Protein AF-A0A7W1AE55-F1 (afdb_monomer_lite)

Foldseek 3Di:
DDDDDDDDPPDDDDDPPPDDDDPPPDDPDDDPDPVVVVVVVVVVVVVVVVVVVVVVVVVVVVVVVVVVVVVVVVVVVVVVVVVVVVVVVVVVVVVVVVVVVVVVVVVVVVVVVVVVVVVVVVVVVVVVVVVVVVVVVVVVVVVVVVVVVVVVVVVVVVVVVVVVVVVVVVVVVVVVVVVVVVVVVVVVVVVVVVLVVVVVQCQPQVSQQVLQLVLVQPDPCLVVQVVVCVVQNWWQWAWGFDDDSQTWIWIWTHGPQFWIWIKTAGSRPPDDPPRIDTPDIGRHCPPDDDDGRQWGQDPPRGIDGHD

Sequence (307 aa):
MVSQDGHETGGEHRPDGEEALGSTDVGRQEISDPEELTARLGIKDNHIRELYEEITASRLAADEASASKEAGEGYIEALERECAGLKERIKDLEEEVRDRRRRREGSGRQIARLERELERKEGEISHRDYLLERREEQMEAEGQRAEELAARKDLALQDALRRVDGLERDLEEREGEISNLHTTIETLRGDLAAEQELRGRLADPANRLRAGIDLFNESGHRHSVNSLSRTLGQPEVHVELDDGDEPPAVLTFTWQGFTWQTYASDPGPAVEEPRVYLKSAGEDLSGVDHKPPNARVGPGNRVVLGL

Secondary structure (DSSP, 8-state):
---------------------------------HHHHHHHHHHHHHHHHHHHHHHHHHHHHHHHHHHHHHHHHHHHHHHHHHHHHHHHHHHHHHHHHHHHHHHHHHHHHHHHHHHHHHHHHHHHHHHHHHHHHHHHHHHHHHHHHHHHHHHHHHHHHHHHHHHHHHHHHHHHHHHHHHHHHHHHHHHHHHHHHHHHHHHHHHHSHHHHHHHHHHHHHHSTHHHHHHHHHHHH-PPEEEEEE-SSSSPPEEEEEEETTTEEEEEEE---TTPPSP-EEEEEEESSGGGS--PPP-EEEEGGGEEEE--

Structure (mmCIF, N/CA/C/O backbone):
data_AF-A0A7W1AE55-F1
#
_entry.id   AF-A0A7W1AE55-F1
#
loop_
_atom_site.group_PDB
_atom_site.id
_atom_site.type_symbol
_atom_site.label_atom_id
_atom_site.label_alt_id
_atom_site.label_comp_id
_atom_site.label_asym_id
_atom_site.label_entity_id
_atom_site.label_seq_id
_atom_site.pdbx_PDB_ins_code
_atom_site.Cartn_x
_atom_site.Cartn_y
_atom_site.Cartn_z
_atom_site.occupancy
_atom_site.B_iso_or_equiv
_atom_site.auth_seq_id
_atom_site.auth_comp_id
_atom_site.auth_asym_id
_atom_site.auth_atom_id
_atom_site.pdbx_PDB_model_num
ATOM 1 N N . MET A 1 1 ? 52.922 37.214 -68.307 1.00 48.31 1 MET A N 1
ATOM 2 C CA . MET A 1 1 ? 54.219 37.915 -68.350 1.00 48.31 1 MET A CA 1
ATOM 3 C C . MET A 1 1 ? 55.283 36.838 -68.240 1.00 48.31 1 MET A C 1
ATOM 5 O O . MET A 1 1 ? 55.453 36.329 -67.149 1.00 48.31 1 MET A O 1
ATOM 9 N N . VAL A 1 2 ? 55.813 36.384 -69.378 1.00 40.84 2 VAL A N 1
ATOM 10 C CA . VAL A 1 2 ? 57.085 35.664 -69.597 1.00 40.84 2 VAL A CA 1
ATOM 11 C C . VAL A 1 2 ? 57.147 35.439 -71.117 1.00 40.84 2 VAL A C 1
ATOM 13 O O . VAL A 1 2 ? 56.301 34.760 -71.690 1.00 40.84 2 VAL A O 1
ATOM 16 N N . SER A 1 3 ? 58.071 36.189 -71.708 1.00 38.28 3 SER A N 1
ATOM 17 C CA . SER A 1 3 ? 58.832 36.036 -72.950 1.00 38.28 3 SER A CA 1
ATOM 18 C C . SER A 1 3 ? 58.210 35.361 -74.178 1.00 38.28 3 SER A C 1
ATOM 20 O O . SER A 1 3 ? 58.143 34.141 -74.289 1.00 38.28 3 SER A O 1
ATOM 22 N N . GLN A 1 4 ? 57.875 36.216 -75.149 1.00 42.28 4 GLN A N 1
ATOM 23 C CA . GLN A 1 4 ? 58.087 35.977 -76.577 1.00 42.28 4 GLN A CA 1
ATOM 24 C C . GLN A 1 4 ? 59.593 35.896 -76.854 1.00 42.28 4 GLN A C 1
ATOM 26 O O . GLN A 1 4 ? 60.321 36.723 -76.317 1.00 42.28 4 GLN A O 1
ATOM 31 N N . ASP A 1 5 ? 60.024 34.960 -77.698 1.00 40.56 5 ASP A N 1
ATOM 32 C CA . ASP A 1 5 ? 61.160 35.125 -78.613 1.00 40.56 5 ASP A CA 1
ATOM 33 C C . ASP A 1 5 ? 61.199 33.952 -79.601 1.00 40.56 5 ASP A C 1
ATOM 35 O O . ASP A 1 5 ? 60.952 32.807 -79.224 1.00 40.56 5 ASP A O 1
ATOM 39 N N . GLY A 1 6 ? 61.494 34.250 -80.868 1.00 37.22 6 GLY A N 1
ATOM 40 C CA . GLY A 1 6 ? 61.707 33.241 -81.909 1.00 37.22 6 GLY A CA 1
ATOM 41 C C . GLY A 1 6 ? 61.163 33.618 -83.285 1.00 37.22 6 GLY A C 1
ATOM 42 O O . GLY A 1 6 ? 60.409 32.854 -83.874 1.00 37.22 6 GLY A O 1
ATOM 43 N N . HIS A 1 7 ? 61.512 34.805 -83.785 1.00 39.25 7 HIS A N 1
ATOM 44 C CA . HIS A 1 7 ? 61.321 35.176 -85.187 1.00 39.25 7 HIS A CA 1
ATOM 45 C C . HIS A 1 7 ? 62.374 34.457 -86.048 1.00 39.25 7 HIS A C 1
ATOM 47 O O . HIS A 1 7 ? 63.555 34.795 -85.998 1.00 39.25 7 HIS A O 1
ATOM 53 N N . GLU A 1 8 ? 61.941 33.498 -86.865 1.00 37.81 8 GLU A N 1
ATOM 54 C CA . GLU A 1 8 ? 62.688 33.026 -88.031 1.00 37.81 8 GLU A CA 1
ATOM 55 C C . GLU A 1 8 ? 62.439 33.986 -89.205 1.00 37.81 8 GLU A C 1
ATOM 57 O O . GLU A 1 8 ? 61.374 33.999 -89.817 1.00 37.81 8 GLU A O 1
ATOM 62 N N . THR A 1 9 ? 63.435 34.811 -89.525 1.00 44.12 9 THR A N 1
ATOM 63 C CA . THR A 1 9 ? 63.618 35.398 -90.862 1.00 44.12 9 THR A CA 1
ATOM 64 C C . THR A 1 9 ? 65.084 35.227 -91.244 1.00 44.12 9 THR A C 1
ATOM 66 O O . THR A 1 9 ? 65.864 36.177 -91.231 1.00 44.12 9 THR A O 1
ATOM 69 N N . GLY A 1 10 ? 65.479 33.985 -91.511 1.00 35.59 10 GLY A N 1
ATOM 70 C CA . GLY A 1 10 ? 66.769 33.637 -92.099 1.00 35.59 10 GLY A CA 1
ATOM 71 C C . GLY A 1 10 ? 66.571 33.324 -93.574 1.00 35.59 10 GLY A C 1
ATOM 72 O O . GLY A 1 10 ? 66.490 32.161 -93.944 1.00 35.59 10 GLY A O 1
ATOM 73 N N . GLY A 1 11 ? 66.416 34.361 -94.400 1.00 37.69 11 GLY A N 1
ATOM 74 C CA . GLY A 1 11 ? 66.423 34.207 -95.852 1.00 37.69 11 GLY A CA 1
ATOM 75 C C . GLY A 1 11 ? 67.776 33.661 -96.295 1.00 37.69 11 GLY A C 1
ATOM 76 O O . GLY A 1 11 ? 68.805 34.295 -96.062 1.00 37.69 11 GLY A O 1
ATOM 77 N N . GLU A 1 12 ? 67.754 32.472 -96.888 1.00 37.62 12 GLU A N 1
ATOM 78 C CA . GLU A 1 12 ? 68.920 31.770 -97.404 1.00 37.62 12 GLU A CA 1
ATOM 79 C C . GLU A 1 12 ? 69.691 32.624 -98.412 1.00 37.62 12 GLU A C 1
ATOM 81 O O . GLU A 1 12 ? 69.236 32.957 -99.507 1.00 37.62 12 GLU A O 1
ATOM 86 N N . HIS A 1 13 ? 70.914 32.934 -98.003 1.00 41.03 13 HIS A N 1
ATOM 87 C CA . HIS A 1 13 ? 72.028 33.325 -98.837 1.00 41.03 13 HIS A CA 1
ATOM 88 C C . HIS A 1 13 ? 72.458 32.090 -99.648 1.00 41.03 13 HIS A C 1
ATOM 90 O O . HIS A 1 13 ? 73.126 31.203 -99.119 1.00 41.03 13 HIS A O 1
ATOM 96 N N . ARG A 1 14 ? 72.044 32.002 -100.918 1.00 38.03 14 ARG A N 1
ATOM 97 C CA . ARG A 1 14 ? 72.635 31.072 -101.892 1.00 38.03 14 ARG A CA 1
ATOM 98 C C . ARG A 1 14 ? 73.867 31.723 -102.529 1.00 38.03 14 ARG A C 1
ATOM 100 O O . ARG A 1 14 ? 73.721 32.794 -103.120 1.00 38.03 14 ARG A O 1
ATOM 107 N N . PRO A 1 15 ? 75.058 31.109 -102.432 1.00 40.31 15 PRO A N 1
ATOM 108 C CA . PRO A 1 15 ? 76.214 31.508 -103.208 1.00 40.31 15 PRO A CA 1
ATOM 109 C C . PRO A 1 15 ? 76.153 30.776 -104.553 1.00 40.31 15 PRO A C 1
ATOM 111 O O . PRO A 1 15 ? 76.570 29.625 -104.652 1.00 40.31 15 PRO A O 1
ATOM 114 N N . ASP A 1 16 ? 75.636 31.431 -105.591 1.00 37.09 16 ASP A N 1
ATOM 115 C CA . ASP A 1 16 ? 75.895 30.995 -106.966 1.00 37.09 16 ASP A CA 1
ATOM 116 C C . ASP A 1 16 ? 77.314 31.444 -107.332 1.00 37.09 16 ASP A C 1
ATOM 118 O O . ASP A 1 16 ? 77.558 32.529 -107.861 1.00 37.09 16 ASP A O 1
ATOM 122 N N . GLY A 1 17 ? 78.274 30.603 -106.950 1.00 35.25 17 GLY A N 1
ATOM 123 C CA . GLY A 1 17 ? 79.610 30.590 -107.519 1.00 35.25 17 GLY A CA 1
ATOM 124 C C . GLY A 1 17 ? 79.561 29.943 -108.898 1.00 35.25 17 GLY A C 1
ATOM 125 O O . GLY A 1 17 ? 79.788 28.745 -109.024 1.00 35.25 17 GLY A O 1
ATOM 126 N N . GLU A 1 18 ? 79.290 30.739 -109.931 1.00 36.50 18 GLU A N 1
ATOM 127 C CA . GLU A 1 18 ? 79.744 30.440 -111.292 1.00 36.50 18 GLU A CA 1
ATOM 128 C C . GLU A 1 18 ? 81.195 30.926 -111.424 1.00 36.50 18 GLU A C 1
ATOM 130 O O . GLU A 1 18 ? 81.492 32.006 -111.936 1.00 36.50 18 GLU A O 1
ATOM 135 N N . GLU A 1 19 ? 82.119 30.122 -110.898 1.00 33.56 19 GLU A N 1
ATOM 136 C CA . GLU A 1 19 ? 83.483 30.080 -111.411 1.00 33.56 19 GLU A CA 1
ATOM 137 C C . GLU A 1 19 ? 83.548 29.088 -112.577 1.00 33.56 19 GLU A C 1
ATOM 139 O O . GLU A 1 19 ? 82.875 28.059 -112.579 1.00 33.56 19 GLU A O 1
ATOM 144 N N . ALA A 1 20 ? 84.457 29.394 -113.503 1.00 32.69 20 ALA A N 1
ATOM 145 C CA . ALA A 1 20 ? 84.826 28.659 -114.709 1.00 32.69 20 ALA A CA 1
ATOM 146 C C . ALA A 1 20 ? 84.007 29.079 -115.952 1.00 32.69 20 ALA A C 1
ATOM 148 O O . ALA A 1 20 ? 82.797 28.952 -116.020 1.00 32.69 20 ALA A O 1
ATOM 149 N N . LEU A 1 21 ? 84.612 29.596 -117.019 1.00 37.78 21 LEU A N 1
ATOM 150 C CA . LEU A 1 21 ? 85.909 29.215 -117.558 1.00 37.78 21 LEU A CA 1
ATOM 151 C C . LEU A 1 21 ? 86.616 30.428 -118.157 1.00 37.78 21 LEU A C 1
ATOM 153 O O . LEU A 1 21 ? 86.133 31.069 -119.092 1.00 37.78 21 LEU A O 1
ATOM 157 N N . GLY A 1 22 ? 87.820 30.678 -117.643 1.00 32.81 22 GLY A N 1
ATOM 158 C CA . GLY A 1 22 ? 88.837 31.406 -118.374 1.00 32.81 22 GLY A CA 1
ATOM 159 C C . GLY A 1 22 ? 89.033 30.740 -119.730 1.00 32.81 22 GLY A C 1
ATOM 160 O O . GLY A 1 22 ? 89.545 29.629 -119.827 1.00 32.81 22 GLY A O 1
ATOM 161 N N . SER A 1 23 ? 88.636 31.441 -120.788 1.00 32.97 23 SER A N 1
ATOM 162 C CA . SER A 1 23 ? 89.126 31.179 -122.134 1.00 32.97 23 SER A CA 1
ATOM 163 C C . SER A 1 23 ? 90.561 31.697 -122.205 1.00 32.97 23 SER A C 1
ATOM 165 O O . SER A 1 23 ? 90.843 32.727 -122.817 1.00 32.97 23 SER A O 1
ATOM 167 N N . THR A 1 24 ? 91.470 31.004 -121.517 1.00 40.69 24 THR A N 1
ATOM 168 C CA . THR A 1 24 ? 92.894 31.066 -121.818 1.00 40.69 24 THR A CA 1
ATOM 169 C C . THR A 1 24 ? 93.061 30.593 -123.248 1.00 40.69 24 THR A C 1
ATOM 171 O O . THR A 1 24 ? 92.829 29.430 -123.572 1.00 40.69 24 THR A O 1
ATOM 174 N N . ASP A 1 25 ? 93.408 31.556 -124.086 1.00 37.12 25 ASP A N 1
ATOM 175 C CA . ASP A 1 25 ? 94.027 31.417 -125.389 1.00 37.12 25 ASP A CA 1
ATOM 176 C C . ASP A 1 25 ? 95.180 30.397 -125.307 1.00 37.12 25 ASP A C 1
ATOM 178 O O . ASP A 1 25 ? 96.303 30.716 -124.917 1.00 37.12 25 ASP A O 1
ATOM 182 N N . VAL A 1 26 ? 94.870 29.124 -125.576 1.00 41.28 26 VAL A N 1
ATOM 183 C CA . VAL A 1 26 ? 95.849 28.040 -125.689 1.00 41.28 26 VAL A CA 1
ATOM 184 C C . VAL A 1 26 ? 95.933 27.648 -127.155 1.00 41.28 26 VAL A C 1
ATOM 186 O O . VAL A 1 26 ? 95.188 26.806 -127.651 1.00 41.28 26 VAL A O 1
ATOM 189 N N . GLY A 1 27 ? 96.863 28.319 -127.832 1.00 35.16 27 GLY A N 1
ATOM 190 C CA . GLY A 1 27 ? 97.786 27.733 -128.796 1.00 35.16 27 GLY A CA 1
ATOM 191 C C . GLY A 1 27 ? 97.195 26.723 -129.771 1.00 35.16 27 GLY A C 1
ATOM 192 O O . GLY A 1 27 ? 97.218 25.515 -129.536 1.00 35.16 27 GLY A O 1
ATOM 193 N N . ARG A 1 28 ? 96.812 27.214 -130.950 1.00 38.19 28 ARG A N 1
ATOM 194 C CA . ARG A 1 28 ? 96.728 26.412 -132.173 1.00 38.19 28 ARG A CA 1
ATOM 195 C C . ARG A 1 28 ? 98.148 25.989 -132.577 1.00 38.19 28 ARG A C 1
ATOM 197 O O . ARG A 1 28 ? 98.757 26.587 -133.456 1.00 38.19 28 ARG A O 1
ATOM 204 N N . GLN A 1 29 ? 98.694 24.997 -131.879 1.00 38.88 29 GLN A N 1
ATOM 205 C CA . GLN A 1 29 ? 99.885 24.265 -132.293 1.00 38.88 29 GLN A CA 1
ATOM 206 C C . GLN A 1 29 ? 99.411 23.120 -133.194 1.00 38.88 29 GLN A C 1
ATOM 208 O O . GLN A 1 29 ? 98.709 22.212 -132.751 1.00 38.88 29 GLN A O 1
ATOM 213 N N . GLU A 1 30 ? 99.723 23.223 -134.485 1.00 43.22 30 GLU A N 1
ATOM 214 C CA . GLU A 1 30 ? 99.576 22.135 -135.449 1.00 43.22 30 GLU A CA 1
ATOM 215 C C . GLU A 1 30 ? 100.468 20.970 -135.005 1.00 43.22 30 GLU A C 1
ATOM 217 O O . GLU A 1 30 ? 101.691 21.085 -134.997 1.00 43.22 30 GLU A O 1
ATOM 222 N N . ILE A 1 31 ? 99.854 19.855 -134.613 1.00 43.25 31 ILE A N 1
ATOM 223 C CA . ILE A 1 31 ? 100.557 18.612 -134.295 1.00 43.25 31 ILE A CA 1
ATOM 224 C C . ILE A 1 31 ? 100.296 17.657 -135.459 1.00 43.25 31 ILE A C 1
ATOM 226 O O . ILE A 1 31 ? 99.165 17.226 -135.684 1.00 43.25 31 ILE A O 1
ATOM 230 N N . SER A 1 32 ? 101.348 17.404 -136.237 1.00 47.81 32 SER A N 1
ATOM 231 C CA . SER A 1 32 ? 101.353 16.568 -137.441 1.00 47.81 32 SER A CA 1
ATOM 232 C C . SER A 1 32 ? 101.950 15.189 -137.139 1.00 47.81 32 SER A C 1
ATOM 234 O O . SER A 1 32 ? 102.973 14.841 -137.721 1.00 47.81 32 SER A O 1
ATOM 236 N N . ASP A 1 33 ? 101.336 14.418 -136.230 1.00 51.91 33 ASP A N 1
ATOM 237 C CA . ASP A 1 33 ? 101.727 13.018 -135.996 1.00 51.91 33 ASP A CA 1
ATOM 238 C C . ASP A 1 33 ? 100.509 12.120 -135.652 1.00 51.91 33 ASP A C 1
ATOM 240 O O . ASP A 1 33 ? 99.792 12.388 -134.680 1.00 51.91 33 ASP A O 1
ATOM 244 N N . PRO A 1 34 ? 100.201 11.073 -136.449 1.00 64.56 34 PRO A N 1
ATOM 245 C CA . PRO A 1 34 ? 98.995 10.256 -136.276 1.00 64.56 34 PRO A CA 1
ATOM 246 C C . PRO A 1 34 ? 99.030 9.338 -135.042 1.00 64.56 34 PRO A C 1
ATOM 248 O O . PRO A 1 34 ? 97.968 8.998 -134.521 1.00 64.56 34 PRO A O 1
ATOM 251 N N . GLU A 1 35 ? 100.211 8.968 -134.537 1.00 62.41 35 GLU A N 1
ATOM 252 C CA . GLU A 1 35 ? 100.354 8.095 -133.358 1.00 62.41 35 GLU A CA 1
ATOM 253 C C . GLU A 1 35 ? 99.965 8.807 -132.048 1.00 62.41 35 GLU A C 1
ATOM 255 O O . GLU A 1 35 ? 99.347 8.212 -131.155 1.00 62.41 35 GLU A O 1
ATOM 260 N N . GLU A 1 36 ? 100.231 10.113 -131.964 1.00 61.44 36 GLU A N 1
ATOM 261 C CA . GLU A 1 36 ? 99.898 10.948 -130.807 1.00 61.44 36 GLU A CA 1
ATOM 262 C C . GLU A 1 36 ? 98.377 11.158 -130.680 1.00 61.44 36 GLU A C 1
ATOM 264 O O . GLU A 1 36 ? 97.830 11.176 -129.574 1.00 61.44 36 GLU A O 1
ATOM 269 N N . LEU A 1 37 ? 97.655 11.206 -131.808 1.00 66.00 37 LEU A N 1
ATOM 270 C CA . LEU A 1 37 ? 96.188 11.241 -131.843 1.00 66.00 37 LEU A CA 1
ATOM 271 C C . LEU A 1 37 ? 95.560 9.947 -131.308 1.00 66.00 37 LEU A C 1
ATOM 273 O O . LEU A 1 37 ? 94.594 10.022 -130.548 1.00 66.00 37 LEU A O 1
ATOM 277 N N . THR A 1 38 ? 96.106 8.775 -131.647 1.00 71.81 38 THR A N 1
ATOM 278 C CA . THR A 1 38 ? 95.625 7.479 -131.130 1.00 71.81 38 THR A CA 1
ATOM 279 C C . THR A 1 38 ? 95.864 7.309 -129.633 1.00 71.81 38 THR A C 1
ATOM 281 O O . THR A 1 38 ? 94.972 6.837 -128.930 1.00 71.81 38 THR A O 1
ATOM 284 N N . ALA A 1 39 ? 97.015 7.745 -129.113 1.00 72.38 39 ALA A N 1
ATOM 285 C CA . ALA A 1 39 ? 97.278 7.729 -127.673 1.00 72.38 39 ALA A CA 1
ATOM 286 C C . ALA A 1 39 ? 96.341 8.690 -126.920 1.00 72.38 39 ALA A C 1
ATOM 288 O O . ALA A 1 39 ? 95.772 8.334 -125.888 1.00 72.38 39 ALA A O 1
ATOM 289 N N . ARG A 1 40 ? 96.104 9.887 -127.472 1.00 74.31 40 ARG A N 1
ATOM 290 C CA . ARG A 1 40 ? 95.186 10.882 -126.898 1.00 74.31 40 ARG A CA 1
ATOM 291 C C . ARG A 1 40 ? 93.723 10.431 -126.961 1.00 74.31 40 ARG A C 1
ATOM 293 O O . ARG A 1 40 ? 92.962 10.759 -126.055 1.00 74.31 40 ARG A O 1
ATOM 300 N N . LEU A 1 41 ? 93.336 9.665 -127.985 1.00 74.31 41 LEU A N 1
ATOM 301 C CA . LEU A 1 41 ? 92.037 8.987 -128.071 1.00 74.31 41 LEU A CA 1
ATOM 302 C C . LEU A 1 41 ? 91.911 7.861 -127.042 1.00 74.31 41 LEU A C 1
ATOM 304 O O . LEU A 1 41 ? 90.924 7.839 -126.326 1.00 74.31 41 LEU A O 1
ATOM 308 N N . GLY A 1 42 ? 92.921 7.001 -126.874 1.00 76.88 42 GLY A N 1
ATOM 309 C CA . GLY A 1 42 ? 92.897 5.935 -125.862 1.00 76.88 42 GLY A CA 1
ATOM 310 C C . GLY A 1 42 ? 92.849 6.458 -124.419 1.00 76.88 42 GLY A C 1
ATOM 311 O O . GLY A 1 42 ? 92.142 5.901 -123.581 1.00 76.88 42 GLY A O 1
ATOM 312 N N . ILE A 1 43 ? 93.540 7.570 -124.136 1.00 80.31 43 ILE A N 1
ATOM 313 C CA . ILE A 1 43 ? 93.435 8.286 -122.854 1.00 80.31 43 ILE A CA 1
ATOM 314 C C . ILE A 1 43 ? 92.022 8.850 -122.675 1.00 80.31 43 ILE A C 1
ATOM 316 O O . ILE A 1 43 ? 91.446 8.703 -121.602 1.00 80.31 43 ILE A O 1
ATOM 320 N N . LYS A 1 44 ? 91.439 9.454 -123.719 1.00 79.56 44 LYS A N 1
ATOM 321 C CA . LYS A 1 44 ? 90.057 9.952 -123.681 1.00 79.56 44 LYS A CA 1
ATOM 322 C C . LYS A 1 44 ? 89.033 8.829 -123.520 1.00 79.56 44 LYS A C 1
ATOM 324 O O . LYS A 1 44 ? 88.093 9.021 -122.768 1.00 79.56 44 LYS A O 1
ATOM 329 N N . ASP A 1 45 ? 89.213 7.674 -124.151 1.00 81.38 45 ASP A N 1
ATOM 330 C CA . ASP A 1 45 ? 88.299 6.532 -124.038 1.00 81.38 45 ASP A CA 1
ATOM 331 C C . ASP A 1 45 ? 88.368 5.873 -122.653 1.00 81.38 45 ASP A C 1
ATOM 333 O O . ASP A 1 45 ? 87.338 5.486 -122.100 1.00 81.38 45 ASP A O 1
ATOM 337 N N . ASN A 1 46 ? 89.561 5.782 -122.055 1.00 79.94 46 ASN A N 1
ATOM 338 C CA . ASN A 1 46 ? 89.700 5.369 -120.657 1.00 79.94 46 ASN A CA 1
ATOM 339 C C . ASN A 1 46 ? 89.096 6.408 -119.707 1.00 79.94 46 ASN A C 1
ATOM 341 O O . ASN A 1 46 ? 88.360 6.027 -118.807 1.00 79.94 46 ASN A O 1
ATOM 345 N N . HIS A 1 47 ? 89.313 7.701 -119.958 1.00 80.06 47 HIS A N 1
ATOM 346 C CA . HIS A 1 47 ? 88.695 8.772 -119.179 1.00 80.06 47 HIS A CA 1
ATOM 347 C C . HIS A 1 47 ? 87.164 8.763 -119.303 1.00 80.06 47 HIS A C 1
ATOM 349 O O . HIS A 1 47 ? 86.459 8.944 -118.321 1.00 80.06 47 HIS A O 1
ATOM 355 N N . ILE A 1 48 ? 86.625 8.479 -120.490 1.00 83.56 48 ILE A N 1
ATOM 356 C CA . ILE A 1 48 ? 85.188 8.293 -120.710 1.00 83.56 48 ILE A CA 1
ATOM 357 C C . ILE A 1 48 ? 84.680 7.082 -119.918 1.00 83.56 48 IL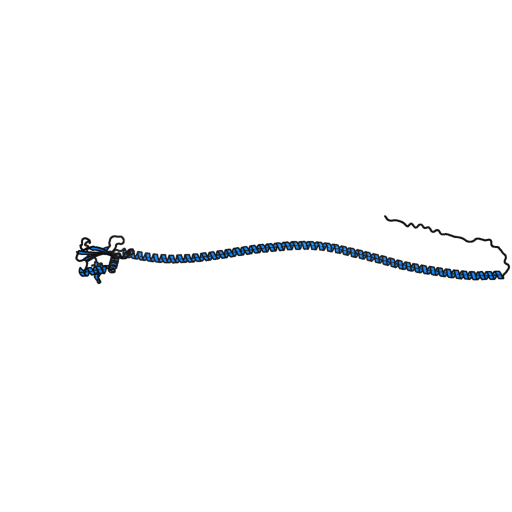E A C 1
ATOM 359 O O . ILE A 1 48 ? 83.615 7.167 -119.316 1.00 83.56 48 ILE A O 1
ATOM 363 N N . ARG A 1 49 ? 85.423 5.967 -119.878 1.00 83.75 49 ARG A N 1
ATOM 364 C CA . ARG A 1 49 ? 85.056 4.793 -119.068 1.00 83.75 49 ARG A CA 1
ATOM 365 C C . ARG A 1 49 ? 85.066 5.104 -117.571 1.00 83.75 49 ARG A C 1
ATOM 367 O O . ARG A 1 49 ? 84.097 4.770 -116.904 1.00 83.75 49 ARG A O 1
ATOM 374 N N . GLU A 1 50 ? 86.099 5.780 -117.076 1.00 83.25 50 GLU A N 1
ATOM 375 C CA . GLU A 1 50 ? 86.189 6.246 -115.686 1.00 83.25 50 GLU A CA 1
ATOM 376 C C . GLU A 1 50 ? 85.027 7.183 -115.340 1.00 83.25 50 GLU A C 1
ATOM 378 O O . GLU A 1 50 ? 84.368 6.981 -114.327 1.00 83.25 50 GLU A O 1
ATOM 383 N N . LEU A 1 51 ? 84.695 8.136 -116.219 1.00 85.31 51 LEU A N 1
ATOM 384 C CA . LEU A 1 51 ? 83.530 9.008 -116.051 1.00 85.31 51 LEU A CA 1
ATOM 385 C C . LEU A 1 51 ? 82.218 8.215 -116.057 1.00 85.31 51 LEU A C 1
ATOM 387 O O . LEU A 1 51 ? 81.310 8.531 -115.295 1.00 85.31 51 LEU A O 1
ATOM 391 N N . TYR A 1 52 ? 82.084 7.177 -116.887 1.00 84.00 52 TYR A N 1
ATOM 392 C CA . TYR A 1 52 ? 80.910 6.303 -116.852 1.00 84.00 52 TYR A CA 1
ATOM 393 C C . TYR A 1 52 ? 80.828 5.506 -115.547 1.00 84.00 52 TYR A C 1
ATOM 395 O O . TYR A 1 52 ? 79.743 5.420 -114.975 1.00 84.00 52 TYR A O 1
ATOM 403 N N . GLU A 1 53 ? 81.943 4.966 -115.056 1.00 86.81 53 GLU A N 1
ATOM 404 C CA . GLU A 1 53 ? 82.021 4.273 -113.766 1.00 86.81 53 GLU A CA 1
ATOM 405 C C . GLU A 1 53 ? 81.673 5.227 -112.611 1.00 86.81 53 GLU A C 1
ATOM 407 O O . GLU A 1 53 ? 80.827 4.899 -111.778 1.00 86.81 53 GLU A O 1
ATOM 412 N N . GLU A 1 54 ? 82.205 6.450 -112.624 1.00 87.25 54 GLU A N 1
ATOM 413 C CA . GLU A 1 54 ? 81.914 7.505 -111.649 1.00 87.25 54 GLU A CA 1
ATOM 414 C C . GLU A 1 54 ? 80.447 7.957 -111.705 1.00 87.25 54 GLU A C 1
ATOM 416 O O . GLU A 1 54 ? 79.805 8.108 -110.664 1.00 87.25 54 GLU A O 1
ATOM 421 N N . ILE A 1 55 ? 79.860 8.089 -112.899 1.00 86.81 55 ILE A N 1
ATOM 422 C CA . ILE A 1 55 ? 78.431 8.386 -113.069 1.00 86.81 55 ILE A CA 1
ATOM 423 C C . ILE A 1 55 ? 77.576 7.227 -112.546 1.00 86.81 55 ILE A C 1
ATOM 425 O O . ILE A 1 55 ? 76.557 7.471 -111.900 1.00 86.81 55 ILE A O 1
ATOM 429 N N . THR A 1 56 ? 77.955 5.971 -112.800 1.00 87.81 56 THR A N 1
ATOM 430 C CA . THR A 1 56 ? 77.203 4.811 -112.292 1.00 87.81 56 THR A CA 1
ATOM 431 C C . THR A 1 56 ? 77.300 4.669 -110.778 1.00 87.81 56 THR A C 1
ATOM 433 O O . THR A 1 56 ? 76.280 4.419 -110.141 1.00 87.81 56 THR A O 1
ATOM 436 N N . ALA A 1 57 ? 78.476 4.901 -110.192 1.00 87.75 57 ALA A N 1
ATOM 437 C CA . ALA A 1 57 ? 78.668 4.922 -108.746 1.00 87.75 57 ALA A CA 1
ATOM 438 C C . ALA A 1 57 ? 77.882 6.074 -108.103 1.00 87.75 57 ALA A C 1
ATOM 440 O O . ALA A 1 57 ? 77.205 5.872 -107.100 1.00 87.75 57 ALA A O 1
ATOM 441 N N . SER A 1 58 ? 77.900 7.261 -108.720 1.00 86.44 58 SER A N 1
ATOM 442 C CA . SER A 1 58 ? 77.145 8.431 -108.252 1.00 86.44 58 SER A CA 1
ATOM 443 C C . SER A 1 58 ? 75.633 8.216 -108.326 1.00 86.44 58 SER A C 1
ATOM 445 O O . SER A 1 58 ? 74.908 8.634 -107.427 1.00 86.44 58 SER A O 1
ATOM 447 N N . ARG A 1 59 ? 75.142 7.536 -109.372 1.00 88.06 59 ARG A N 1
ATOM 448 C CA . ARG A 1 59 ? 73.728 7.142 -109.489 1.00 88.06 59 ARG A CA 1
ATOM 449 C C . ARG A 1 59 ? 73.336 6.116 -108.438 1.00 88.06 59 ARG A C 1
ATOM 451 O O . ARG A 1 59 ? 72.335 6.323 -107.773 1.00 88.06 59 ARG A O 1
ATOM 458 N N . LEU A 1 60 ? 74.141 5.071 -108.242 1.00 90.88 60 LEU A N 1
ATOM 459 C CA . LEU A 1 60 ? 73.888 4.076 -107.202 1.00 90.88 60 LEU A CA 1
ATOM 460 C C . LEU A 1 60 ? 73.874 4.722 -105.810 1.00 90.88 60 LEU A C 1
ATOM 462 O O . LEU A 1 60 ? 72.966 4.460 -105.035 1.00 90.88 60 LEU A O 1
ATOM 466 N N . ALA A 1 61 ? 74.813 5.625 -105.518 1.00 89.25 61 ALA A N 1
ATOM 467 C CA . ALA A 1 61 ? 74.840 6.368 -104.261 1.00 89.25 61 ALA A CA 1
ATOM 468 C C . ALA A 1 61 ? 73.624 7.299 -104.096 1.00 89.25 61 ALA A C 1
ATOM 470 O O . ALA A 1 61 ? 73.101 7.435 -102.992 1.00 89.25 61 ALA A O 1
ATOM 471 N N . ALA A 1 62 ? 73.149 7.930 -105.176 1.00 89.06 62 ALA A N 1
ATOM 472 C CA . ALA A 1 62 ? 71.934 8.745 -105.157 1.00 89.06 62 ALA A CA 1
ATOM 473 C C . ALA A 1 62 ? 70.664 7.898 -104.967 1.00 89.06 62 ALA A C 1
ATOM 475 O O . ALA A 1 62 ? 69.772 8.303 -104.221 1.00 89.06 62 ALA A O 1
ATOM 476 N N . ASP A 1 63 ? 70.595 6.721 -105.590 1.00 89.75 63 ASP A N 1
ATOM 477 C CA . ASP A 1 63 ? 69.499 5.764 -105.433 1.00 89.75 63 ASP A CA 1
ATOM 478 C C . ASP A 1 63 ? 69.499 5.164 -104.015 1.00 89.75 63 ASP A C 1
ATOM 480 O O . ASP A 1 63 ? 68.451 5.097 -103.378 1.00 89.75 63 ASP A O 1
ATOM 484 N N . GLU A 1 64 ? 70.666 4.815 -103.463 1.00 89.62 64 GLU A N 1
ATOM 485 C CA . GLU A 1 64 ? 70.827 4.365 -102.073 1.00 89.62 64 GLU A CA 1
ATOM 486 C C . GLU A 1 64 ? 70.467 5.467 -101.066 1.00 89.62 64 GLU A C 1
ATOM 488 O O . GLU A 1 64 ? 69.776 5.206 -100.079 1.00 89.62 64 GLU A O 1
ATOM 493 N N . ALA A 1 65 ? 70.879 6.713 -101.315 1.00 89.38 65 ALA A N 1
ATOM 494 C CA . ALA A 1 65 ? 70.500 7.855 -100.487 1.00 89.38 65 ALA A CA 1
ATOM 495 C C . ALA A 1 65 ? 68.990 8.128 -100.551 1.00 89.38 65 ALA A C 1
ATOM 497 O O . ALA A 1 65 ? 68.378 8.421 -99.523 1.00 89.38 65 ALA A O 1
ATOM 498 N N . SER A 1 66 ? 68.382 7.985 -101.733 1.00 88.12 66 SER A N 1
ATOM 499 C CA . SER A 1 66 ? 66.935 8.126 -101.923 1.00 88.12 66 SER A CA 1
ATOM 500 C C . SER A 1 66 ? 66.176 7.008 -101.208 1.00 88.12 66 SER A C 1
ATOM 502 O O . SER A 1 66 ? 65.270 7.299 -100.436 1.00 88.12 66 SER A O 1
ATOM 504 N N . ALA A 1 67 ? 66.609 5.753 -101.345 1.00 89.75 67 ALA A N 1
ATOM 505 C CA . ALA A 1 67 ? 66.020 4.612 -100.645 1.00 89.75 67 ALA A CA 1
ATOM 506 C C . ALA A 1 67 ? 66.162 4.722 -99.115 1.00 89.75 67 ALA A C 1
ATOM 508 O O . ALA A 1 67 ? 65.232 4.402 -98.375 1.00 89.75 67 ALA A O 1
ATOM 509 N N . SER A 1 68 ? 67.304 5.210 -98.620 1.00 90.56 68 SER A N 1
ATOM 510 C CA . SER A 1 68 ? 67.525 5.475 -97.191 1.00 90.56 68 SER A CA 1
ATOM 511 C C . SER A 1 68 ? 66.614 6.590 -96.672 1.00 90.56 68 SER A C 1
ATOM 513 O O . SER A 1 68 ? 66.029 6.472 -95.594 1.00 90.56 68 SER A O 1
ATOM 515 N N . LYS A 1 69 ? 66.437 7.656 -97.462 1.00 92.06 69 LYS A N 1
ATOM 516 C CA . LYS A 1 69 ? 65.517 8.748 -97.144 1.00 92.06 69 LYS A CA 1
ATOM 517 C C . LYS A 1 69 ? 64.066 8.267 -97.115 1.00 92.06 69 LYS A C 1
ATOM 519 O O . LYS A 1 69 ? 63.384 8.536 -96.135 1.00 92.06 69 LYS A O 1
ATOM 524 N N . GLU A 1 70 ? 63.625 7.513 -98.119 1.00 91.88 70 GLU A N 1
ATOM 525 C CA . GLU A 1 70 ? 62.281 6.920 -98.170 1.00 91.88 70 GLU A CA 1
ATOM 526 C C . GLU A 1 70 ? 62.032 5.970 -96.987 1.00 91.88 70 GLU A C 1
ATOM 528 O O . GLU A 1 70 ? 60.972 6.011 -96.361 1.00 91.88 70 GLU A O 1
ATOM 533 N N . ALA A 1 71 ? 63.023 5.153 -96.609 1.00 91.31 71 ALA A N 1
ATOM 534 C CA . ALA A 1 71 ? 62.937 4.303 -95.421 1.00 91.31 71 ALA A CA 1
ATOM 535 C C . ALA A 1 71 ? 62.857 5.126 -94.121 1.00 91.31 71 ALA A C 1
ATOM 537 O O . ALA A 1 71 ? 62.097 4.781 -93.212 1.00 91.31 71 ALA A O 1
ATOM 538 N N . GLY A 1 72 ? 63.614 6.225 -94.037 1.00 91.62 72 GLY A N 1
ATOM 539 C CA . GLY A 1 72 ? 63.566 7.174 -92.927 1.00 91.62 72 GLY A CA 1
ATOM 540 C C . GLY A 1 72 ? 62.213 7.880 -92.812 1.00 91.62 72 GLY A C 1
ATOM 541 O O . GLY A 1 72 ? 61.656 7.947 -91.719 1.00 91.62 72 GLY A O 1
ATOM 542 N N . GLU A 1 73 ? 61.651 8.344 -93.929 1.00 94.00 73 GLU A N 1
ATOM 543 C CA . GLU A 1 73 ? 60.315 8.948 -94.002 1.00 94.00 73 GLU A CA 1
ATOM 544 C C . GLU A 1 73 ? 59.235 7.946 -93.578 1.00 94.00 73 GLU A C 1
ATOM 546 O O . GLU A 1 73 ? 58.422 8.255 -92.707 1.00 94.00 73 GLU A O 1
ATOM 551 N N . GLY A 1 74 ? 59.286 6.706 -94.078 1.00 93.44 74 GLY A N 1
ATOM 552 C CA . GLY A 1 74 ? 58.361 5.648 -93.662 1.00 93.44 74 GLY A CA 1
ATOM 553 C C . GLY A 1 74 ? 58.435 5.332 -92.162 1.00 93.44 74 GLY A C 1
ATOM 554 O O . GLY A 1 74 ? 57.405 5.094 -91.521 1.00 93.44 74 GLY A O 1
ATOM 555 N N . TYR A 1 75 ? 59.635 5.374 -91.574 1.00 93.06 75 TYR A N 1
ATOM 556 C CA . TYR A 1 75 ? 59.823 5.213 -90.130 1.00 93.06 75 TYR A CA 1
ATOM 557 C C . TYR A 1 75 ? 59.269 6.403 -89.331 1.00 93.06 75 TYR A C 1
ATOM 559 O O . TYR A 1 75 ? 58.603 6.199 -88.313 1.00 93.06 75 TYR A O 1
ATOM 567 N N . ILE A 1 76 ? 59.480 7.637 -89.803 1.00 95.00 76 ILE A N 1
ATOM 568 C CA . ILE A 1 76 ? 58.916 8.848 -89.189 1.00 95.00 76 ILE A CA 1
ATOM 569 C C . ILE A 1 76 ? 57.388 8.783 -89.204 1.00 95.00 76 ILE A C 1
ATOM 571 O O . ILE A 1 76 ? 56.767 8.947 -88.157 1.00 95.00 76 ILE A O 1
ATOM 575 N N . GLU A 1 77 ? 56.772 8.447 -90.337 1.00 94.56 77 GLU A N 1
ATOM 576 C CA . GLU A 1 77 ? 55.317 8.310 -90.418 1.00 94.56 77 GLU A CA 1
ATOM 577 C C . GLU A 1 77 ? 54.778 7.221 -89.475 1.00 94.56 77 GLU A C 1
ATOM 579 O O . GLU A 1 77 ? 53.681 7.342 -88.922 1.00 94.56 77 GLU A O 1
ATOM 584 N N . ALA A 1 78 ? 55.502 6.109 -89.300 1.00 94.62 78 ALA A N 1
ATOM 585 C CA . ALA A 1 78 ? 55.114 5.060 -88.356 1.00 94.62 78 ALA A CA 1
ATOM 586 C C . ALA A 1 78 ? 55.114 5.585 -86.912 1.00 94.62 78 ALA A C 1
ATOM 588 O O . ALA A 1 78 ? 54.122 5.406 -86.198 1.00 94.62 78 ALA A O 1
ATOM 589 N N . LEU A 1 79 ? 56.171 6.302 -86.519 1.00 95.31 79 LEU A N 1
ATOM 590 C CA . LEU A 1 79 ? 56.267 6.947 -85.210 1.00 95.31 79 LEU A CA 1
ATOM 591 C C . LEU A 1 79 ? 55.212 8.038 -85.010 1.00 95.31 79 LEU A C 1
ATOM 593 O O . LEU A 1 79 ? 54.670 8.165 -83.914 1.00 95.31 79 LEU A O 1
ATOM 597 N N . GLU A 1 80 ? 54.879 8.814 -86.040 1.00 95.69 80 GLU A N 1
ATOM 598 C CA . GLU A 1 80 ? 53.829 9.833 -85.967 1.00 95.69 80 GLU A CA 1
ATOM 599 C C . GLU A 1 80 ? 52.449 9.215 -85.731 1.00 95.69 80 GLU A C 1
ATOM 601 O O . GLU A 1 80 ? 51.697 9.704 -84.881 1.00 95.69 80 GLU A O 1
ATOM 606 N N . ARG A 1 81 ? 52.130 8.106 -86.416 1.00 96.00 81 ARG A N 1
ATOM 607 C CA . ARG A 1 81 ? 50.886 7.351 -86.184 1.00 96.00 81 ARG A CA 1
ATOM 608 C C . ARG A 1 81 ? 50.835 6.778 -84.771 1.00 96.00 81 ARG A C 1
ATOM 610 O O . ARG A 1 81 ? 49.801 6.881 -84.113 1.00 96.00 81 ARG A O 1
ATOM 617 N N . GLU A 1 82 ? 51.938 6.213 -84.283 1.00 96.31 82 GLU A N 1
ATOM 618 C CA . GLU A 1 82 ? 52.021 5.705 -82.911 1.00 96.31 82 GLU A CA 1
ATOM 619 C C . GLU A 1 82 ? 51.865 6.838 -81.890 1.00 96.31 82 GLU A C 1
ATOM 621 O O . GLU A 1 82 ? 51.076 6.728 -80.952 1.00 96.31 82 GLU A O 1
ATOM 626 N N . CYS A 1 83 ? 52.529 7.975 -82.108 1.00 95.75 83 CYS A N 1
ATOM 627 C CA . CYS A 1 83 ? 52.390 9.158 -81.265 1.00 95.75 83 CYS A CA 1
ATOM 628 C C . CYS A 1 83 ? 50.956 9.701 -81.270 1.00 95.75 83 CYS A C 1
ATOM 630 O O . CYS A 1 83 ? 50.465 10.122 -80.222 1.00 95.75 83 CYS A O 1
ATOM 632 N N . ALA A 1 84 ? 50.268 9.698 -82.415 1.00 96.19 84 ALA A N 1
ATOM 633 C CA . ALA A 1 84 ? 48.857 10.067 -82.500 1.00 96.19 84 ALA A CA 1
ATOM 634 C C . ALA A 1 84 ? 47.977 9.094 -81.695 1.00 96.19 84 ALA A C 1
ATOM 636 O O . ALA A 1 84 ? 47.185 9.542 -80.866 1.00 96.19 84 ALA A O 1
ATOM 637 N N . GLY A 1 85 ? 48.188 7.782 -81.846 1.00 97.31 85 GLY A N 1
ATOM 638 C CA . GLY A 1 85 ? 47.467 6.758 -81.085 1.00 97.31 85 GLY A CA 1
ATOM 639 C C . GLY A 1 85 ? 47.706 6.850 -79.574 1.00 97.31 85 GLY A C 1
ATOM 640 O O . GLY A 1 85 ? 46.767 6.762 -78.782 1.00 97.31 85 GLY A O 1
ATOM 641 N N . LEU A 1 86 ? 48.946 7.108 -79.148 1.00 97.25 86 LEU A N 1
ATOM 642 C CA . LEU A 1 86 ? 49.279 7.337 -77.740 1.00 97.25 86 LEU A CA 1
ATOM 643 C C . LEU A 1 86 ? 48.628 8.618 -77.201 1.00 97.25 86 LEU A C 1
ATOM 645 O O . LEU A 1 86 ? 48.127 8.611 -76.078 1.00 97.25 86 LEU A O 1
ATOM 649 N N . LYS A 1 87 ? 48.578 9.702 -77.987 1.00 97.31 87 LYS A N 1
ATOM 650 C CA . LYS A 1 87 ? 47.888 10.947 -77.602 1.00 97.31 87 LYS A CA 1
ATOM 651 C C . LYS A 1 87 ? 46.388 10.730 -77.409 1.00 97.31 87 LYS A C 1
ATOM 653 O O . LYS A 1 87 ? 45.837 11.209 -76.418 1.00 97.31 87 LYS A O 1
ATOM 658 N N . GLU A 1 88 ? 45.736 9.997 -78.309 1.00 97.38 88 GLU A N 1
ATOM 659 C CA . GLU A 1 88 ? 44.324 9.627 -78.151 1.00 97.38 88 GLU A CA 1
ATOM 660 C C . GLU A 1 88 ? 44.116 8.768 -76.903 1.00 97.38 88 GLU A C 1
ATOM 662 O O . GLU A 1 88 ? 43.260 9.077 -76.073 1.00 97.38 88 GLU A O 1
ATOM 667 N N . ARG A 1 89 ? 44.974 7.764 -76.685 1.00 97.38 89 ARG A N 1
ATOM 668 C CA . ARG A 1 89 ? 44.883 6.906 -75.500 1.00 97.38 89 ARG A CA 1
ATOM 669 C C . ARG A 1 89 ? 45.061 7.679 -74.193 1.00 97.38 89 ARG A C 1
ATOM 671 O O . ARG A 1 89 ? 44.360 7.398 -73.221 1.00 97.38 89 ARG A O 1
ATOM 678 N N . ILE A 1 90 ? 45.986 8.638 -74.154 1.00 97.56 90 ILE A N 1
ATOM 679 C CA . ILE A 1 90 ? 46.174 9.532 -73.004 1.00 97.56 90 ILE A CA 1
ATOM 680 C C . ILE A 1 90 ? 44.901 10.345 -72.764 1.00 97.56 90 ILE A C 1
ATOM 682 O O . ILE A 1 90 ? 44.426 10.398 -71.631 1.00 97.56 90 ILE A O 1
ATOM 686 N N . LYS A 1 91 ? 44.312 10.923 -73.816 1.00 97.75 91 LYS A N 1
ATOM 687 C CA . LYS A 1 91 ? 43.081 11.715 -73.713 1.00 97.75 91 LYS A CA 1
ATOM 688 C C . LYS A 1 91 ? 41.922 10.907 -73.114 1.00 97.75 91 LYS A C 1
ATOM 690 O O . LYS A 1 91 ? 41.274 11.397 -72.188 1.00 97.75 91 LYS A O 1
ATOM 695 N N . ASP A 1 92 ? 41.715 9.672 -73.572 1.00 97.75 92 ASP A N 1
ATOM 696 C CA . ASP A 1 92 ? 40.677 8.776 -73.042 1.00 97.75 92 ASP A CA 1
ATOM 697 C C . ASP A 1 92 ? 40.904 8.447 -71.561 1.00 97.75 92 ASP A C 1
ATOM 699 O O . ASP A 1 92 ? 39.981 8.500 -70.746 1.00 97.75 92 ASP A O 1
ATOM 703 N N . LEU A 1 93 ? 42.149 8.128 -71.187 1.00 97.06 93 LEU A N 1
ATOM 704 C CA . LEU A 1 93 ? 42.504 7.831 -69.798 1.00 97.06 93 LEU A CA 1
ATOM 705 C C . LEU A 1 93 ? 42.312 9.050 -68.891 1.00 97.06 93 LEU A C 1
ATOM 707 O O .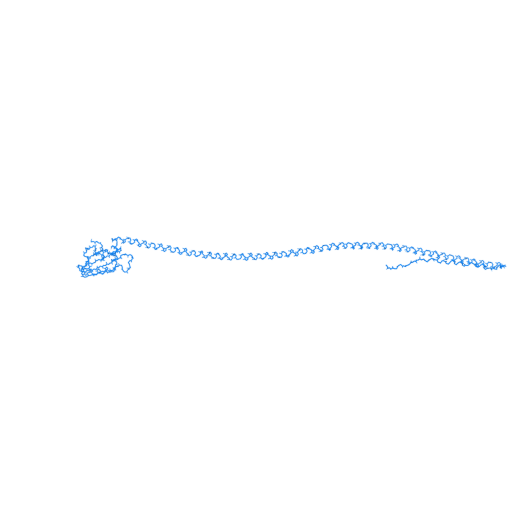 LEU A 1 93 ? 41.830 8.914 -67.765 1.00 97.06 93 LEU A O 1
ATOM 711 N N . GLU A 1 94 ? 42.652 10.251 -69.359 1.00 97.44 94 GLU A N 1
ATOM 712 C CA . GLU A 1 94 ? 42.396 11.472 -68.603 1.00 97.44 94 GLU A CA 1
ATOM 713 C C . GLU A 1 94 ? 40.896 11.732 -68.416 1.00 97.44 94 GLU A C 1
ATOM 715 O O . GLU A 1 94 ? 40.475 12.145 -67.332 1.00 97.44 94 GLU A O 1
ATOM 720 N N . GLU A 1 95 ? 40.077 11.505 -69.445 1.00 97.56 95 GLU A N 1
ATOM 721 C CA . GLU A 1 95 ? 38.621 11.621 -69.342 1.00 97.56 95 GLU A CA 1
ATOM 722 C C . GLU A 1 95 ? 38.046 10.601 -68.353 1.00 97.56 95 GLU A C 1
ATOM 724 O O . GLU A 1 95 ? 37.275 10.971 -67.464 1.00 97.56 95 GLU A O 1
ATOM 729 N N . GLU A 1 96 ? 38.517 9.355 -68.392 1.00 97.75 96 GLU A N 1
ATOM 730 C CA . GLU A 1 96 ? 38.118 8.332 -67.428 1.00 97.75 96 GLU A CA 1
ATOM 731 C C . GLU A 1 96 ? 38.511 8.711 -65.986 1.00 97.75 96 GLU A C 1
ATOM 733 O O . GLU A 1 96 ? 37.725 8.544 -65.044 1.00 97.75 96 GLU A O 1
ATOM 738 N N . VAL A 1 97 ? 39.705 9.276 -65.780 1.00 97.62 97 VAL A N 1
ATOM 739 C CA . VAL A 1 97 ? 40.139 9.782 -64.468 1.00 97.62 97 VAL A CA 1
ATOM 740 C C . VAL A 1 97 ? 39.245 10.933 -64.000 1.00 97.62 97 VAL A C 1
ATOM 742 O O . VAL A 1 97 ? 38.841 10.950 -62.829 1.00 97.62 97 VAL A O 1
ATOM 745 N N . ARG A 1 98 ? 38.888 11.868 -64.894 1.00 96.81 98 ARG A N 1
ATOM 746 C CA . ARG A 1 98 ? 37.954 12.968 -64.597 1.00 96.81 98 ARG A CA 1
ATOM 747 C C . ARG A 1 98 ? 36.573 12.429 -64.218 1.00 96.81 98 ARG A C 1
ATOM 749 O O . ARG A 1 98 ? 35.997 12.884 -63.230 1.00 96.81 98 ARG A O 1
ATOM 756 N N . ASP A 1 99 ? 36.065 11.420 -64.915 1.00 97.31 99 ASP A N 1
ATOM 757 C CA . ASP A 1 99 ? 34.787 10.769 -64.609 1.00 97.31 99 ASP A CA 1
ATOM 758 C C . ASP A 1 99 ? 34.787 10.058 -63.264 1.00 97.31 99 ASP A C 1
ATOM 760 O O . ASP A 1 99 ? 33.897 10.270 -62.435 1.00 97.31 99 ASP A O 1
ATOM 764 N N . ARG A 1 100 ? 35.815 9.250 -62.998 1.00 97.44 100 ARG A N 1
ATOM 765 C CA . ARG A 1 100 ? 35.979 8.578 -61.705 1.00 97.44 100 ARG A CA 1
ATOM 766 C C . ARG A 1 100 ? 36.100 9.588 -60.569 1.00 97.44 100 ARG A C 1
ATOM 768 O O . ARG A 1 100 ? 35.606 9.331 -59.472 1.00 97.44 100 ARG A O 1
ATOM 775 N N . ARG A 1 101 ? 36.752 10.731 -60.801 1.00 96.69 101 ARG A N 1
ATOM 776 C CA . ARG A 1 101 ? 36.814 11.831 -59.832 1.00 96.69 101 ARG A CA 1
ATOM 777 C C . ARG A 1 101 ? 35.427 12.431 -59.588 1.00 96.69 101 ARG A C 1
ATOM 779 O O . ARG A 1 101 ? 35.012 12.490 -58.435 1.00 96.69 101 ARG A O 1
ATOM 786 N N . ARG A 1 102 ? 34.679 12.778 -60.642 1.00 96.62 102 ARG A N 1
ATOM 787 C CA . ARG A 1 102 ? 33.307 13.312 -60.530 1.00 96.62 102 ARG A CA 1
ATOM 788 C C . ARG A 1 102 ? 32.374 12.366 -59.771 1.00 96.62 102 ARG A C 1
ATOM 790 O O . ARG A 1 102 ? 31.617 12.812 -58.910 1.00 96.62 102 ARG A O 1
ATOM 797 N N . ARG A 1 103 ? 32.449 11.057 -60.042 1.00 97.06 103 ARG A N 1
ATOM 798 C CA . ARG A 1 103 ? 31.667 10.036 -59.320 1.00 97.06 103 ARG A CA 1
ATOM 799 C C . ARG A 1 103 ? 32.041 9.982 -57.840 1.00 97.06 103 ARG A C 1
ATOM 801 O O . ARG A 1 103 ? 31.147 10.031 -57.004 1.00 97.06 103 ARG A O 1
ATOM 808 N N . ARG A 1 104 ? 33.341 9.970 -57.512 1.00 97.12 104 ARG A N 1
ATOM 809 C CA . ARG A 1 104 ? 33.820 10.012 -56.117 1.00 97.12 104 ARG A CA 1
ATOM 810 C C . ARG A 1 104 ? 33.355 11.266 -55.381 1.00 97.12 104 ARG A C 1
ATOM 812 O O . ARG A 1 104 ? 32.898 11.159 -54.251 1.00 97.12 104 ARG A O 1
ATOM 819 N N . GLU A 1 105 ? 33.405 12.432 -56.019 1.00 96.69 105 GLU A N 1
ATOM 820 C CA . GLU A 1 105 ? 32.885 13.684 -55.448 1.00 96.69 105 GLU A CA 1
ATOM 821 C C . GLU A 1 105 ? 31.356 13.632 -55.250 1.00 96.69 105 GLU A C 1
ATOM 823 O O . GLU A 1 105 ? 30.836 14.122 -54.247 1.00 96.69 105 GLU A O 1
ATOM 828 N N . GLY A 1 106 ? 30.619 13.005 -56.174 1.00 96.56 106 GLY A N 1
ATOM 829 C CA . GLY A 1 106 ? 29.188 12.722 -56.033 1.00 96.56 106 GLY A CA 1
ATOM 830 C C . GLY A 1 106 ? 28.879 11.852 -54.813 1.00 96.56 106 GLY A C 1
ATOM 831 O O . GLY A 1 106 ? 28.096 12.261 -53.955 1.00 96.56 106 GLY A O 1
ATOM 832 N N . SER A 1 107 ? 29.547 10.703 -54.698 1.00 97.38 107 SER A N 1
ATOM 833 C CA . SER A 1 107 ? 29.423 9.802 -53.547 1.00 97.38 107 SER A CA 1
ATOM 834 C C . SER A 1 107 ? 29.844 10.475 -52.242 1.00 97.38 107 SER A C 1
ATOM 836 O O . SER A 1 107 ? 29.138 10.350 -51.250 1.00 97.38 107 SER A O 1
ATOM 838 N N . GLY A 1 108 ? 30.927 11.258 -52.242 1.00 98.00 108 GLY A N 1
ATOM 839 C CA . GLY A 1 108 ? 31.381 12.005 -51.066 1.00 98.00 108 GLY A CA 1
ATOM 840 C C . GLY A 1 108 ? 30.334 13.000 -50.558 1.00 98.00 108 GLY A C 1
ATOM 841 O O . GLY A 1 108 ? 30.090 13.084 -49.358 1.00 98.00 108 GLY A O 1
ATOM 842 N N . ARG A 1 109 ? 29.631 13.698 -51.462 1.00 97.69 109 ARG A N 1
ATOM 843 C CA . ARG A 1 109 ? 28.515 14.584 -51.081 1.00 97.69 109 ARG A CA 1
ATOM 844 C C . ARG A 1 109 ? 27.332 13.823 -50.486 1.00 97.69 109 ARG A C 1
ATOM 846 O O . ARG A 1 109 ? 26.700 14.327 -49.559 1.00 97.69 109 ARG A O 1
ATOM 853 N N . GLN A 1 110 ? 27.023 12.639 -51.013 1.00 97.94 110 GLN A N 1
ATOM 854 C CA . GLN A 1 110 ? 25.961 11.791 -50.475 1.00 97.94 110 GLN A CA 1
ATOM 855 C C . GLN A 1 110 ? 26.324 11.256 -49.086 1.00 97.94 110 GLN A C 1
ATOM 857 O O . GLN A 1 110 ? 25.499 11.344 -48.182 1.00 97.94 110 GLN A O 1
ATOM 862 N N . ILE A 1 111 ? 27.557 10.777 -48.903 1.00 98.25 111 ILE A N 1
ATOM 863 C CA . ILE A 1 111 ? 28.075 10.315 -47.609 1.00 98.25 111 ILE A CA 1
ATOM 864 C C . ILE A 1 111 ? 27.977 11.442 -46.578 1.00 98.25 111 ILE A C 1
ATOM 866 O O . ILE A 1 111 ? 27.311 11.271 -45.565 1.00 98.25 111 ILE A O 1
ATOM 870 N N . ALA A 1 112 ? 28.474 12.639 -46.901 1.00 98.19 112 ALA A N 1
ATOM 871 C CA . ALA A 1 112 ? 28.403 13.789 -45.998 1.00 98.19 112 ALA A CA 1
ATOM 872 C C . ALA A 1 112 ? 26.962 14.205 -45.638 1.00 98.19 112 ALA A C 1
ATOM 874 O O . ALA A 1 112 ? 26.724 14.815 -44.594 1.00 98.19 112 ALA A O 1
ATOM 875 N N . ARG A 1 113 ? 25.978 13.936 -46.509 1.00 98.31 113 ARG A N 1
ATOM 876 C CA . ARG A 1 113 ? 24.559 14.164 -46.200 1.00 98.31 113 ARG A CA 1
ATOM 877 C C . ARG A 1 113 ? 24.036 13.126 -45.210 1.00 98.31 113 ARG A C 1
ATOM 879 O O . ARG A 1 113 ? 23.353 13.512 -44.266 1.00 98.31 113 ARG A O 1
ATOM 886 N N . LEU A 1 114 ? 24.352 11.854 -45.439 1.00 98.38 114 LEU A N 1
ATOM 887 C CA . LEU A 1 114 ? 23.938 10.748 -44.579 1.00 98.38 114 LEU A CA 1
ATOM 888 C C . LEU A 1 114 ? 24.579 10.843 -43.193 1.00 98.38 114 LEU A C 1
ATOM 890 O O . LEU A 1 114 ? 23.883 10.657 -42.205 1.00 98.38 114 LEU A O 1
ATOM 894 N N . GLU A 1 115 ? 25.851 11.227 -43.101 1.00 98.25 115 GLU A N 1
ATOM 895 C CA . GLU A 1 115 ? 26.537 11.468 -41.823 1.00 98.25 115 GLU A CA 1
ATOM 896 C C . GLU A 1 115 ? 25.814 12.534 -40.990 1.00 98.25 115 GLU A C 1
ATOM 898 O O . GLU A 1 115 ? 25.494 12.303 -39.829 1.00 98.25 115 GLU A O 1
ATOM 903 N N . ARG A 1 116 ? 25.429 13.662 -41.604 1.00 98.38 116 ARG A N 1
ATOM 904 C CA . ARG A 1 116 ? 24.630 14.705 -40.932 1.00 98.38 116 ARG A CA 1
ATOM 905 C C . ARG A 1 116 ? 23.224 14.247 -40.543 1.00 98.38 116 ARG A C 1
ATOM 907 O O . ARG A 1 116 ? 22.603 14.841 -39.664 1.00 98.38 116 ARG A O 1
ATOM 914 N N . GLU A 1 117 ? 22.654 13.281 -41.257 1.00 98.44 117 GLU A N 1
ATOM 915 C CA . GLU A 1 117 ? 21.368 12.676 -40.895 1.00 98.44 117 GLU A CA 1
ATOM 916 C C . GLU A 1 117 ? 21.517 11.729 -39.707 1.00 98.44 117 GLU A C 1
ATOM 918 O O . GLU A 1 117 ? 20.693 11.800 -38.796 1.00 98.44 117 GLU A O 1
ATOM 923 N N . LEU A 1 118 ? 22.576 10.917 -39.688 1.00 98.38 118 LEU A N 1
ATOM 924 C CA . LEU A 1 118 ? 22.916 10.039 -38.572 1.00 98.38 118 LEU A CA 1
ATOM 925 C C . LEU A 1 118 ? 23.187 10.840 -37.302 1.00 98.38 118 LEU A C 1
ATOM 927 O O . LEU A 1 118 ? 22.525 10.587 -36.307 1.00 98.38 118 LEU A O 1
ATOM 931 N N . GLU A 1 119 ? 24.024 11.874 -37.361 1.00 98.38 119 GLU A N 1
ATOM 932 C CA . GLU A 1 119 ? 24.331 12.728 -36.205 1.00 98.38 119 GLU A CA 1
ATOM 933 C C . GLU A 1 119 ? 23.061 13.364 -35.610 1.00 98.38 119 GLU A C 1
ATOM 935 O O . GLU A 1 119 ? 22.843 13.368 -34.397 1.00 98.38 119 GLU A O 1
ATOM 940 N N . ARG A 1 120 ? 22.145 13.840 -36.466 1.00 98.50 120 ARG A N 1
ATOM 941 C CA . ARG A 1 120 ? 20.841 14.346 -36.009 1.00 98.50 120 ARG A CA 1
ATOM 942 C C . ARG A 1 120 ? 20.006 13.265 -35.334 1.00 98.50 120 ARG A C 1
ATOM 944 O O . ARG A 1 120 ? 19.347 13.547 -34.336 1.00 98.50 120 ARG A O 1
ATOM 951 N N . LYS A 1 121 ? 19.988 12.052 -35.885 1.00 98.56 121 LYS A N 1
ATOM 952 C CA . LYS A 1 121 ? 19.218 10.940 -35.320 1.00 98.56 121 LYS A CA 1
ATOM 953 C C . LYS A 1 121 ? 19.819 10.421 -34.024 1.00 98.56 121 LYS A C 1
ATOM 955 O O . LYS A 1 121 ? 19.054 10.141 -33.112 1.00 98.56 121 LYS A O 1
ATOM 960 N N . GLU A 1 122 ? 21.137 10.381 -33.908 1.00 98.56 122 GLU A N 1
ATOM 961 C CA . GLU A 1 122 ? 21.840 10.085 -32.660 1.00 98.56 122 GLU A CA 1
ATOM 962 C C . GLU A 1 122 ? 21.475 11.109 -31.582 1.00 98.56 122 GLU A C 1
ATOM 964 O O . GLU A 1 122 ? 21.050 10.717 -30.500 1.00 98.56 122 GLU A O 1
ATOM 969 N N . GLY A 1 123 ? 21.487 12.408 -31.904 1.00 98.44 123 GLY A N 1
ATOM 970 C CA . GLY A 1 123 ? 21.033 13.447 -30.975 1.00 98.44 123 GLY A CA 1
ATOM 971 C C . GLY A 1 123 ? 19.564 13.295 -30.551 1.00 98.44 123 GLY A C 1
ATOM 972 O O . GLY A 1 123 ? 19.232 13.460 -29.376 1.00 98.44 123 GLY A O 1
ATOM 973 N N . GLU A 1 124 ? 18.670 12.938 -31.480 1.00 98.62 124 GLU A N 1
ATOM 974 C CA . GLU A 1 124 ? 17.271 12.637 -31.149 1.00 98.62 124 GLU A CA 1
ATOM 975 C C . GLU A 1 124 ? 17.124 11.386 -30.264 1.00 98.62 124 GLU A C 1
ATOM 977 O O . GLU A 1 124 ? 16.232 11.353 -29.417 1.00 98.62 124 GLU A O 1
ATOM 982 N N . ILE A 1 125 ? 17.945 10.353 -30.479 1.00 98.62 125 ILE A N 1
ATOM 983 C CA . ILE A 1 125 ? 17.951 9.128 -29.668 1.00 98.62 125 ILE A CA 1
ATOM 984 C C . ILE A 1 125 ? 18.420 9.465 -28.255 1.00 98.62 125 ILE A C 1
ATOM 986 O O . ILE A 1 125 ? 17.660 9.246 -27.320 1.00 98.62 125 ILE A O 1
ATOM 990 N N . SER A 1 126 ? 19.568 10.130 -28.098 1.00 98.44 126 SER A N 1
ATOM 991 C CA . SER A 1 126 ? 20.075 10.533 -26.780 1.00 98.44 126 SER A CA 1
ATOM 992 C C . SER A 1 126 ? 19.086 11.412 -26.012 1.00 98.44 126 SER A C 1
ATOM 994 O O . SER A 1 126 ? 18.932 11.270 -24.801 1.00 98.44 126 SER A O 1
ATOM 996 N N . HIS A 1 127 ? 18.371 12.308 -26.702 1.00 98.44 127 HIS A N 1
ATOM 997 C CA . HIS A 1 127 ? 17.324 13.103 -26.065 1.00 98.44 127 HIS A CA 1
ATOM 998 C C . HIS A 1 127 ? 16.147 12.245 -25.576 1.00 98.44 127 HIS A C 1
ATOM 1000 O O . HIS A 1 127 ? 15.631 12.480 -24.483 1.00 98.44 127 HIS A O 1
ATOM 1006 N N . ARG A 1 128 ? 15.709 11.261 -26.372 1.00 98.50 128 ARG A N 1
ATOM 1007 C CA . ARG A 1 128 ? 14.637 10.336 -25.976 1.00 98.50 128 ARG A CA 1
ATOM 1008 C C . ARG A 1 128 ? 15.067 9.446 -24.818 1.00 98.50 128 ARG A C 1
ATOM 1010 O O . ARG A 1 128 ? 14.277 9.292 -23.895 1.00 98.50 128 ARG A O 1
ATOM 1017 N N . ASP A 1 129 ? 16.292 8.936 -24.841 1.00 98.56 129 ASP A N 1
ATOM 1018 C CA . ASP A 1 129 ? 16.840 8.098 -23.774 1.00 98.56 129 ASP A CA 1
ATOM 1019 C C . ASP A 1 129 ? 16.862 8.862 -22.447 1.00 98.56 129 ASP A C 1
ATOM 1021 O O . ASP A 1 129 ? 16.319 8.384 -21.456 1.00 98.56 129 ASP A O 1
ATOM 1025 N N . TYR A 1 130 ? 17.333 10.113 -22.458 1.00 98.50 130 TYR A N 1
ATOM 1026 C CA . TYR A 1 130 ? 17.282 10.989 -21.284 1.00 98.50 130 TYR A CA 1
ATOM 1027 C C . TYR A 1 130 ? 15.850 11.210 -20.757 1.00 98.50 130 TYR A C 1
ATOM 1029 O O . TYR A 1 130 ? 15.608 11.234 -19.551 1.00 98.50 130 TYR A O 1
ATOM 1037 N N . LEU A 1 131 ? 14.870 11.391 -21.651 1.00 98.69 131 LEU A N 1
ATOM 1038 C CA . LEU A 1 131 ? 13.471 11.549 -21.242 1.00 98.69 131 LEU A CA 1
ATOM 1039 C C . LEU A 1 131 ? 12.870 10.258 -20.675 1.00 98.69 131 LEU A C 1
ATOM 1041 O O . LEU A 1 131 ? 11.996 10.340 -19.811 1.00 98.69 131 LEU A O 1
ATOM 1045 N N . LEU A 1 132 ? 13.291 9.097 -21.179 1.00 98.50 132 LEU A N 1
ATOM 1046 C CA . LEU A 1 132 ? 12.864 7.795 -20.674 1.00 98.50 132 LEU A CA 1
ATOM 1047 C C . LEU A 1 132 ? 13.443 7.538 -19.286 1.00 98.50 132 LEU A C 1
ATOM 1049 O O . LEU A 1 132 ? 12.663 7.261 -18.382 1.00 98.50 132 LEU A O 1
ATOM 1053 N N . GLU A 1 133 ? 14.747 7.742 -19.102 1.00 98.56 133 GLU A N 1
ATOM 1054 C CA . GLU A 1 133 ? 15.426 7.627 -17.806 1.00 98.56 133 GLU A CA 1
ATOM 1055 C C . GLU A 1 133 ? 14.756 8.529 -16.761 1.00 98.56 133 GLU A C 1
ATOM 1057 O O . GLU A 1 133 ? 14.308 8.071 -15.713 1.00 98.56 133 GLU A O 1
ATOM 1062 N N . ARG A 1 134 ? 14.522 9.802 -17.101 1.00 98.38 134 ARG A N 1
ATOM 1063 C CA . ARG A 1 134 ? 13.823 10.733 -16.205 1.00 98.38 134 ARG A CA 1
ATOM 1064 C C . ARG A 1 134 ? 12.392 10.296 -15.872 1.00 98.38 134 ARG A C 1
ATOM 1066 O O . ARG A 1 134 ? 11.895 10.599 -14.787 1.00 98.38 134 ARG A O 1
ATOM 1073 N N . ARG A 1 135 ? 11.679 9.660 -16.806 1.00 98.25 135 ARG A N 1
ATOM 1074 C CA . ARG A 1 135 ? 10.333 9.126 -16.542 1.00 98.25 135 ARG A CA 1
ATOM 1075 C C . ARG A 1 135 ? 10.376 7.881 -15.670 1.00 98.25 135 ARG A C 1
ATOM 1077 O O . ARG A 1 135 ? 9.482 7.719 -14.848 1.00 98.25 135 ARG A O 1
ATOM 1084 N N . GLU A 1 136 ? 11.375 7.029 -15.845 1.00 98.38 136 GLU A N 1
ATOM 1085 C CA . GLU A 1 136 ? 11.594 5.851 -15.012 1.00 98.38 136 GLU A CA 1
ATOM 1086 C C . GLU A 1 136 ? 11.854 6.268 -13.562 1.00 98.38 136 GLU A C 1
ATOM 1088 O O . GLU A 1 136 ? 11.109 5.853 -12.679 1.00 98.38 136 GLU A O 1
ATOM 1093 N N . GLU A 1 137 ? 12.752 7.231 -13.334 1.00 98.31 137 GLU A N 1
ATOM 1094 C CA . GLU A 1 137 ? 12.988 7.822 -12.007 1.00 98.31 137 GLU A CA 1
ATOM 1095 C C . GLU A 1 137 ? 11.705 8.402 -11.382 1.00 98.31 137 GLU A C 1
ATOM 1097 O O . GLU A 1 137 ? 11.454 8.265 -10.183 1.00 98.31 137 GLU A O 1
ATOM 1102 N N . GLN A 1 138 ? 10.866 9.066 -12.187 1.00 98.19 138 GLN A N 1
ATOM 1103 C CA . GLN A 1 138 ? 9.582 9.598 -11.720 1.00 98.19 138 GLN A CA 1
ATOM 1104 C C . GLN A 1 138 ? 8.616 8.485 -11.315 1.00 98.19 138 GLN A C 1
ATOM 1106 O O . GLN A 1 138 ? 8.005 8.576 -10.251 1.00 98.19 138 GLN A O 1
ATOM 1111 N N . MET A 1 139 ? 8.496 7.441 -12.135 1.00 97.94 139 MET A N 1
ATOM 1112 C CA . MET A 1 139 ? 7.646 6.285 -11.853 1.00 97.94 139 MET A CA 1
ATOM 1113 C C . MET A 1 139 ? 8.121 5.530 -10.611 1.00 97.94 139 MET A C 1
ATOM 1115 O O . MET A 1 139 ? 7.294 5.135 -9.793 1.00 97.94 139 MET A O 1
ATOM 1119 N N . GLU A 1 140 ? 9.432 5.369 -10.430 1.00 98.25 140 GLU A N 1
ATOM 1120 C CA . GLU A 1 140 ? 10.009 4.764 -9.229 1.00 98.25 140 GLU A CA 1
ATOM 1121 C C . GLU A 1 140 ? 9.714 5.601 -7.983 1.00 98.25 140 GLU A C 1
ATOM 1123 O O . GLU A 1 140 ? 9.247 5.068 -6.976 1.00 98.25 140 GLU A O 1
ATOM 1128 N N . ALA A 1 141 ? 9.909 6.921 -8.048 1.00 98.12 141 ALA A N 1
ATOM 1129 C CA . ALA A 1 141 ? 9.616 7.816 -6.932 1.00 98.12 141 ALA A CA 1
ATOM 1130 C C . ALA A 1 141 ? 8.118 7.836 -6.578 1.00 98.12 141 ALA A C 1
ATOM 1132 O O . ALA A 1 141 ? 7.751 7.890 -5.403 1.00 98.12 141 ALA A O 1
ATOM 1133 N N . GLU A 1 142 ? 7.233 7.803 -7.575 1.00 98.06 142 GLU A N 1
ATOM 1134 C CA . GLU A 1 142 ? 5.789 7.676 -7.360 1.00 98.06 142 GLU A CA 1
ATOM 1135 C C . GLU A 1 142 ? 5.416 6.303 -6.792 1.00 98.06 142 GLU A C 1
ATOM 1137 O O . GLU A 1 142 ? 4.600 6.237 -5.870 1.00 98.06 142 GLU A O 1
ATOM 1142 N N . GLY A 1 143 ? 6.054 5.234 -7.271 1.00 98.44 143 GLY A N 1
ATOM 1143 C CA . GLY A 1 143 ? 5.904 3.876 -6.753 1.00 98.44 143 GLY A CA 1
ATOM 1144 C C . GLY A 1 143 ? 6.276 3.781 -5.276 1.00 98.44 143 GLY A C 1
ATOM 1145 O O . GLY A 1 143 ? 5.463 3.331 -4.472 1.00 98.44 143 GLY A O 1
ATOM 1146 N N . GLN A 1 144 ? 7.443 4.308 -4.895 1.00 98.25 144 GLN A N 1
ATOM 1147 C CA . GLN A 1 144 ? 7.892 4.363 -3.499 1.00 98.25 144 GLN A CA 1
ATOM 1148 C C . GLN A 1 144 ? 6.913 5.151 -2.620 1.00 98.25 144 GLN A C 1
ATOM 1150 O O . GLN A 1 144 ? 6.523 4.691 -1.550 1.00 98.25 144 GLN A O 1
ATOM 1155 N N . ARG A 1 145 ? 6.437 6.316 -3.081 1.00 98.19 145 ARG A N 1
ATOM 1156 C CA . ARG A 1 145 ? 5.435 7.106 -2.339 1.00 98.19 145 ARG A CA 1
ATOM 1157 C C . ARG A 1 145 ? 4.114 6.360 -2.173 1.00 98.19 145 ARG A C 1
ATOM 1159 O O . ARG A 1 145 ? 3.480 6.472 -1.123 1.00 98.19 145 ARG A O 1
ATOM 1166 N N . ALA A 1 146 ? 3.674 5.644 -3.205 1.00 98.25 146 ALA A N 1
ATOM 1167 C CA . ALA A 1 146 ? 2.455 4.850 -3.153 1.00 98.25 146 ALA A CA 1
ATOM 1168 C C . ALA A 1 146 ? 2.596 3.684 -2.164 1.00 98.25 146 ALA A C 1
ATOM 1170 O O . ALA A 1 146 ? 1.686 3.462 -1.365 1.00 98.25 146 ALA A O 1
ATOM 1171 N N . GLU A 1 147 ? 3.741 3.000 -2.167 1.00 98.56 147 GLU A N 1
ATOM 1172 C CA . GLU A 1 147 ? 4.056 1.915 -1.237 1.00 98.56 147 GLU A CA 1
ATOM 1173 C C . GLU A 1 147 ? 4.141 2.413 0.212 1.00 98.56 147 GLU A C 1
ATOM 1175 O O . GLU A 1 147 ? 3.492 1.852 1.094 1.00 98.56 147 GLU A O 1
ATOM 1180 N N . GLU A 1 148 ? 4.833 3.527 0.468 1.00 98.44 148 GLU A N 1
ATOM 1181 C CA . GLU A 1 148 ? 4.873 4.152 1.795 1.00 98.44 148 GLU A CA 1
ATOM 1182 C C . GLU A 1 148 ? 3.474 4.531 2.297 1.00 98.44 148 GLU A C 1
ATOM 1184 O O . GLU A 1 148 ? 3.144 4.346 3.472 1.00 98.44 148 GLU A O 1
ATOM 1189 N N . LEU A 1 149 ? 2.634 5.083 1.419 1.00 98.38 149 LEU A N 1
ATOM 1190 C CA . LEU A 1 149 ? 1.269 5.466 1.761 1.00 98.38 149 LEU A CA 1
ATOM 1191 C C . LEU A 1 149 ? 0.389 4.240 2.028 1.00 98.38 149 LEU A C 1
ATOM 1193 O O . LEU A 1 149 ? -0.432 4.286 2.947 1.00 98.38 149 LEU A O 1
ATOM 1197 N N . ALA A 1 150 ? 0.562 3.159 1.266 1.00 98.50 150 ALA A N 1
ATOM 1198 C CA . ALA A 1 150 ? -0.105 1.885 1.514 1.00 98.50 150 ALA A CA 1
ATOM 1199 C C . ALA A 1 150 ? 0.315 1.306 2.873 1.00 98.50 150 ALA A C 1
ATOM 1201 O O . ALA A 1 150 ? -0.546 1.072 3.717 1.00 98.50 150 ALA A O 1
ATOM 1202 N N . ALA A 1 151 ? 1.619 1.228 3.153 1.00 98.44 151 ALA A N 1
ATOM 1203 C CA . ALA A 1 151 ? 2.144 0.735 4.426 1.00 98.44 151 ALA A CA 1
ATOM 1204 C C . ALA A 1 151 ? 1.638 1.552 5.630 1.00 98.44 151 ALA A C 1
ATOM 1206 O O . ALA A 1 151 ? 1.269 0.992 6.664 1.00 98.44 151 ALA A O 1
ATOM 1207 N N . ARG A 1 152 ? 1.557 2.885 5.501 1.00 98.44 152 ARG A N 1
ATOM 1208 C CA . ARG A 1 152 ? 0.972 3.753 6.541 1.00 98.44 152 ARG A CA 1
ATOM 1209 C C . ARG A 1 152 ? -0.509 3.463 6.772 1.00 98.44 152 ARG A C 1
ATOM 1211 O O . ARG A 1 152 ? -0.948 3.454 7.921 1.00 98.44 152 ARG A O 1
ATOM 1218 N N . LYS A 1 153 ? -1.281 3.249 5.703 1.00 98.62 153 LYS A N 1
ATOM 1219 C CA . LYS A 1 153 ? -2.706 2.905 5.805 1.00 98.62 153 LYS A CA 1
ATOM 1220 C C . LYS A 1 153 ? -2.908 1.533 6.435 1.00 98.62 153 LYS A C 1
ATOM 1222 O O . LYS A 1 153 ? -3.771 1.413 7.298 1.00 98.62 153 LYS A O 1
ATOM 1227 N N . ASP A 1 154 ? -2.101 0.547 6.066 1.00 98.62 154 ASP A N 1
ATOM 1228 C CA . ASP A 1 154 ? -2.173 -0.800 6.634 1.00 98.62 154 ASP A CA 1
ATOM 1229 C C . ASP A 1 154 ? -1.852 -0.789 8.129 1.00 98.62 154 ASP A C 1
ATOM 1231 O O . ASP A 1 154 ? -2.567 -1.400 8.923 1.00 98.62 154 ASP A O 1
ATOM 1235 N N . LEU A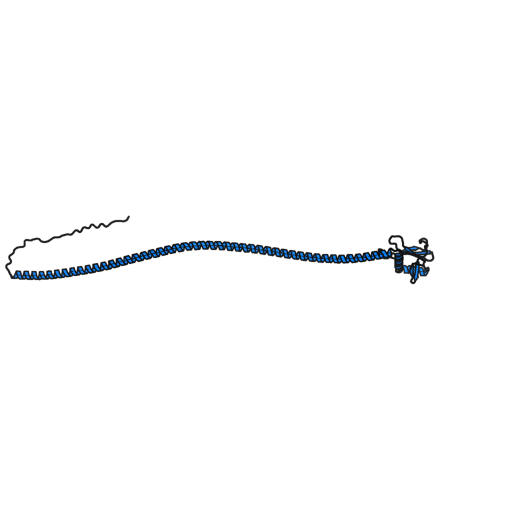 1 155 ? -0.834 -0.026 8.541 1.00 98.56 155 LEU A N 1
ATOM 1236 C CA . LEU A 1 155 ? -0.514 0.154 9.956 1.00 98.56 155 LEU A CA 1
ATOM 1237 C C . LEU A 1 155 ? -1.667 0.822 10.720 1.00 98.56 155 LEU A C 1
ATOM 1239 O O . LEU A 1 155 ? -2.043 0.354 11.794 1.00 98.56 155 LEU A O 1
ATOM 1243 N N . ALA A 1 156 ? -2.253 1.885 10.161 1.00 98.62 156 ALA A N 1
ATOM 1244 C CA . ALA A 1 156 ? -3.395 2.569 10.765 1.00 98.62 156 ALA A CA 1
ATOM 1245 C C . ALA A 1 156 ? -4.634 1.662 10.855 1.00 98.62 156 ALA A C 1
ATOM 1247 O O . ALA A 1 156 ? -5.357 1.704 11.848 1.00 98.62 156 ALA A O 1
ATOM 1248 N N . LEU A 1 157 ? -4.867 0.817 9.847 1.00 98.56 157 LEU A N 1
ATOM 1249 C CA . LEU A 1 157 ? -5.952 -0.160 9.854 1.00 98.56 157 LEU A CA 1
ATOM 1250 C C . LEU A 1 157 ? -5.734 -1.220 10.937 1.00 98.56 157 LEU A C 1
ATOM 1252 O O . LEU A 1 157 ? -6.662 -1.529 11.677 1.00 98.56 157 LEU A O 1
ATOM 1256 N N . GLN A 1 158 ? -4.516 -1.748 11.071 1.00 98.56 158 GLN A N 1
ATOM 1257 C CA . GLN A 1 158 ? -4.188 -2.706 12.130 1.00 98.56 158 GLN A CA 1
ATOM 1258 C C . GLN A 1 158 ? -4.369 -2.106 13.526 1.00 98.56 158 GLN A C 1
ATOM 1260 O O . GLN A 1 158 ? -4.869 -2.784 14.421 1.00 98.56 158 GLN A O 1
ATOM 1265 N N . ASP A 1 159 ? -3.970 -0.850 13.725 1.00 98.69 159 ASP A N 1
ATOM 1266 C CA . ASP A 1 159 ? -4.181 -0.145 14.991 1.00 98.69 159 ASP A CA 1
ATOM 1267 C C . ASP A 1 159 ? -5.675 0.054 15.290 1.00 98.69 159 ASP A C 1
ATOM 1269 O O . ASP A 1 159 ? -6.142 -0.253 16.388 1.00 98.69 159 ASP A O 1
ATOM 1273 N N . ALA A 1 160 ? -6.454 0.464 14.284 1.00 98.50 160 ALA A N 1
ATOM 1274 C CA . ALA A 1 160 ? -7.901 0.602 14.407 1.00 98.50 160 ALA A CA 1
ATOM 1275 C C . ALA A 1 160 ? -8.585 -0.731 14.751 1.00 98.50 160 ALA A C 1
ATOM 1277 O O . ALA A 1 160 ? -9.438 -0.753 15.634 1.00 98.50 160 ALA A O 1
ATOM 1278 N N . LEU A 1 161 ? -8.185 -1.838 14.114 1.00 98.50 161 LEU A N 1
ATOM 1279 C CA . LEU A 1 161 ? -8.701 -3.174 14.426 1.00 98.50 161 LEU A CA 1
ATOM 1280 C C . LEU A 1 161 ? -8.370 -3.582 15.865 1.00 98.50 161 LEU A C 1
ATOM 1282 O O . LEU A 1 161 ? -9.267 -3.976 16.599 1.00 98.50 161 LEU A O 1
ATOM 1286 N N . ARG A 1 162 ? -7.124 -3.389 16.323 1.00 98.50 162 ARG A N 1
ATOM 1287 C CA . ARG A 1 162 ? -6.759 -3.660 17.728 1.00 98.50 162 ARG A CA 1
ATOM 1288 C C . ARG A 1 162 ? -7.591 -2.844 18.713 1.00 98.50 162 ARG A C 1
ATOM 1290 O O . ARG A 1 162 ? -7.940 -3.344 19.780 1.00 98.50 162 ARG A O 1
ATOM 1297 N N . ARG A 1 163 ? -7.899 -1.589 18.373 1.00 98.56 163 ARG A N 1
ATOM 1298 C CA . ARG A 1 163 ? -8.754 -0.732 19.198 1.00 98.56 163 ARG A CA 1
ATOM 1299 C C . ARG A 1 163 ? -10.196 -1.233 19.236 1.00 98.56 163 ARG A C 1
ATOM 1301 O O . ARG A 1 163 ? -10.793 -1.194 20.306 1.00 98.56 163 ARG A O 1
ATOM 1308 N N . VAL A 1 164 ? -10.743 -1.684 18.107 1.00 98.69 164 VAL A N 1
ATOM 1309 C CA . VAL A 1 164 ? -12.083 -2.290 18.051 1.00 98.69 164 VAL A CA 1
ATOM 1310 C C . VAL A 1 164 ? -12.124 -3.553 18.905 1.00 98.69 164 VAL A C 1
ATOM 1312 O O . VAL A 1 164 ? -12.945 -3.610 19.810 1.00 98.69 164 VAL A O 1
ATOM 1315 N N . ASP A 1 165 ? -11.169 -4.471 18.739 1.00 98.50 165 ASP A N 1
ATOM 1316 C CA . ASP A 1 165 ? -11.078 -5.683 19.565 1.00 98.50 165 ASP A CA 1
ATOM 1317 C C . ASP A 1 165 ? -10.971 -5.360 21.069 1.00 98.50 165 ASP A C 1
ATOM 1319 O O . ASP A 1 165 ? -11.426 -6.121 21.921 1.00 98.50 165 ASP A O 1
ATOM 1323 N N . GLY A 1 166 ? -10.295 -4.265 21.430 1.00 98.50 166 GLY A N 1
ATOM 1324 C CA . GLY A 1 166 ? -10.225 -3.788 22.814 1.00 98.50 166 GLY A CA 1
ATOM 1325 C C . GLY A 1 166 ? -11.591 -3.339 23.333 1.00 98.50 166 GLY A C 1
ATOM 1326 O O . GLY A 1 166 ? -12.025 -3.789 24.386 1.00 98.50 166 GLY A O 1
ATOM 1327 N N . LEU A 1 167 ? -12.290 -2.508 22.556 1.00 98.56 167 LEU A N 1
ATOM 1328 C CA . LEU A 1 167 ? -13.626 -2.019 22.901 1.00 98.56 167 LEU A CA 1
ATOM 1329 C C . LEU A 1 167 ? -14.672 -3.137 22.954 1.00 98.56 167 LEU A C 1
ATOM 1331 O O . LEU A 1 167 ? -15.577 -3.070 23.778 1.00 98.56 167 LEU A O 1
ATOM 1335 N N . GLU A 1 168 ? -14.560 -4.155 22.102 1.00 98.50 168 GLU A N 1
ATOM 1336 C CA . GLU A 1 168 ? -15.440 -5.327 22.135 1.00 98.50 168 GLU A CA 1
ATOM 1337 C C . GLU A 1 168 ? -15.283 -6.100 23.448 1.00 98.50 168 GLU A C 1
ATOM 1339 O O . GLU A 1 168 ? -16.282 -6.390 24.100 1.00 98.50 168 GLU A O 1
ATOM 1344 N N . ARG A 1 169 ? -14.045 -6.339 23.903 1.00 98.44 169 ARG A N 1
ATOM 1345 C CA . ARG A 1 169 ? -13.796 -6.978 25.208 1.00 98.44 169 ARG A CA 1
ATOM 1346 C C . ARG A 1 169 ? -14.323 -6.143 26.372 1.00 98.44 169 ARG A C 1
ATOM 1348 O O . ARG A 1 169 ? -14.940 -6.694 27.279 1.00 98.44 169 ARG A O 1
ATOM 1355 N N . ASP A 1 170 ? -14.105 -4.829 26.335 1.00 98.56 170 ASP A N 1
ATOM 1356 C CA . ASP A 1 170 ? -14.623 -3.923 27.364 1.00 98.56 170 ASP A CA 1
ATOM 1357 C C . ASP A 1 170 ? -16.162 -3.962 27.404 1.00 98.56 170 ASP A C 1
ATOM 1359 O O . ASP A 1 170 ? -16.758 -3.945 28.480 1.00 98.56 170 ASP A O 1
ATOM 1363 N N . LEU A 1 171 ? -16.828 -4.030 26.244 1.00 98.62 171 LEU A N 1
ATOM 1364 C CA . LEU A 1 171 ? -18.285 -4.167 26.166 1.00 98.62 171 LEU A CA 1
ATOM 1365 C C . LEU A 1 171 ? -18.763 -5.505 26.735 1.00 98.62 171 LEU A C 1
ATOM 1367 O O . LEU A 1 171 ? -19.685 -5.505 27.547 1.00 98.62 171 LEU A O 1
ATOM 1371 N N . GLU A 1 172 ? -18.118 -6.616 26.376 1.00 98.44 172 GLU A N 1
ATOM 1372 C CA . GLU A 1 172 ? -18.433 -7.943 26.922 1.00 98.44 172 GLU A CA 1
ATOM 1373 C C . GLU A 1 172 ? -18.296 -7.977 28.455 1.00 98.44 172 GLU A C 1
ATOM 1375 O O . GLU A 1 172 ? -19.166 -8.510 29.151 1.00 98.44 172 GLU A O 1
ATOM 1380 N N . GLU A 1 173 ? -17.243 -7.364 29.007 1.00 98.62 173 GLU A N 1
ATOM 1381 C CA . GLU A 1 173 ? -17.051 -7.261 30.458 1.00 98.62 173 GLU A CA 1
ATOM 1382 C C . GLU A 1 173 ? -18.188 -6.466 31.116 1.00 98.62 173 GLU A C 1
ATOM 1384 O O . GLU A 1 173 ? -18.776 -6.917 32.104 1.00 98.62 173 GLU A O 1
ATOM 1389 N N . ARG A 1 174 ? -18.567 -5.319 30.537 1.00 98.44 174 ARG A N 1
ATOM 1390 C CA . ARG A 1 174 ? -19.679 -4.494 31.038 1.00 98.44 174 ARG A CA 1
ATOM 1391 C C . ARG A 1 174 ? -21.024 -5.206 30.952 1.00 98.44 174 ARG A C 1
ATOM 1393 O O . ARG A 1 174 ? -21.826 -5.095 31.877 1.00 98.44 174 ARG A O 1
ATOM 1400 N N . GLU A 1 175 ? -21.287 -5.948 29.884 1.00 98.56 175 GLU A N 1
ATOM 1401 C CA . GLU A 1 175 ? -22.499 -6.766 29.758 1.00 98.56 175 GLU A CA 1
ATOM 1402 C C . GLU A 1 175 ? -22.545 -7.878 30.819 1.00 98.56 175 GLU A C 1
ATOM 1404 O O . GLU A 1 175 ? -23.604 -8.148 31.403 1.00 98.56 175 GLU A O 1
ATOM 1409 N N . GLY A 1 176 ? -21.389 -8.469 31.138 1.00 98.50 176 GLY A N 1
ATOM 1410 C CA . GLY A 1 176 ? -21.229 -9.398 32.255 1.00 98.50 176 GLY A CA 1
ATOM 1411 C C . GLY A 1 176 ? -21.535 -8.751 33.611 1.00 98.50 176 GLY A C 1
ATOM 1412 O O . GLY A 1 176 ? -22.320 -9.294 34.393 1.00 98.50 176 GLY A O 1
ATOM 1413 N N . GLU A 1 177 ? -20.982 -7.565 33.882 1.00 98.44 177 GLU A N 1
ATOM 1414 C CA . GLU A 1 177 ? -21.274 -6.787 35.097 1.00 98.44 177 GLU A CA 1
ATOM 1415 C C . GLU A 1 177 ? -22.768 -6.460 35.222 1.00 98.44 177 GLU A C 1
ATOM 1417 O O . GLU A 1 177 ? -23.359 -6.663 36.285 1.00 98.44 177 GLU A O 1
ATOM 1422 N N . ILE A 1 178 ? -23.402 -6.004 34.137 1.00 98.56 178 ILE A N 1
ATOM 1423 C CA . ILE A 1 178 ? -24.839 -5.698 34.101 1.00 98.56 178 ILE A CA 1
ATOM 1424 C C . ILE A 1 178 ? -25.661 -6.947 34.420 1.00 98.56 178 ILE A C 1
ATOM 1426 O O . ILE A 1 178 ? -26.604 -6.875 35.209 1.00 98.56 178 ILE A O 1
ATOM 1430 N N . SER A 1 179 ? -25.292 -8.098 33.857 1.00 98.19 179 SER A N 1
ATOM 1431 C CA . SER A 1 179 ? -25.977 -9.366 34.121 1.00 98.19 179 SER A CA 1
ATOM 1432 C C . SER A 1 179 ? -25.888 -9.761 35.599 1.00 98.19 179 SER A C 1
ATOM 1434 O O . SER A 1 179 ? -26.906 -10.094 36.208 1.00 98.19 179 SER A O 1
ATOM 1436 N N . ASN A 1 180 ? -24.707 -9.632 36.211 1.00 98.38 180 ASN A N 1
ATOM 1437 C CA . ASN A 1 180 ? -24.501 -9.901 37.638 1.00 98.38 180 ASN A CA 1
ATOM 1438 C C . ASN A 1 180 ? -25.277 -8.924 38.540 1.00 98.38 180 ASN A C 1
ATOM 1440 O O . ASN A 1 180 ? -25.867 -9.311 39.557 1.00 98.38 180 ASN A O 1
ATOM 1444 N N . LEU A 1 181 ? -25.307 -7.641 38.175 1.00 98.38 181 LEU A N 1
ATOM 1445 C CA . LEU A 1 181 ? -26.086 -6.637 38.895 1.00 98.38 181 LEU A CA 1
ATOM 1446 C C . LEU A 1 181 ? -27.584 -6.920 38.785 1.00 98.38 181 LEU A C 1
ATOM 1448 O O . LEU A 1 181 ? -28.283 -6.845 39.792 1.00 98.38 181 LEU A O 1
ATOM 1452 N N . HIS A 1 182 ? -28.080 -7.313 37.610 1.00 98.25 182 HIS A N 1
ATOM 1453 C CA . HIS A 1 182 ? -29.473 -7.720 37.438 1.00 98.25 182 HIS A CA 1
ATOM 1454 C C . HIS A 1 182 ? -29.836 -8.920 38.310 1.00 98.25 182 HIS A C 1
ATOM 1456 O O . HIS A 1 182 ? -30.864 -8.869 38.982 1.00 98.25 182 HIS A O 1
ATOM 1462 N N . THR A 1 183 ? -28.994 -9.958 38.371 1.00 98.31 183 THR A N 1
ATOM 1463 C CA . THR A 1 183 ? -29.258 -11.094 39.267 1.00 98.31 183 THR A CA 1
ATOM 1464 C C . THR A 1 183 ? -29.297 -10.659 40.728 1.00 98.31 183 THR A C 1
ATOM 1466 O O . THR A 1 183 ? -30.183 -11.082 41.461 1.00 98.31 183 THR A O 1
ATOM 1469 N N . THR A 1 184 ? -28.400 -9.755 41.133 1.00 98.38 184 THR A N 1
ATOM 1470 C CA . THR A 1 184 ? -28.350 -9.226 42.507 1.00 98.38 184 THR A CA 1
ATOM 1471 C C . THR A 1 184 ? -29.584 -8.382 42.840 1.00 98.38 184 THR A C 1
ATOM 1473 O O . THR A 1 184 ? -30.143 -8.471 43.930 1.00 98.38 184 THR A O 1
ATOM 1476 N N . ILE A 1 185 ? -30.044 -7.556 41.900 1.00 98.31 185 ILE A N 1
ATOM 1477 C CA . ILE A 1 185 ? -31.271 -6.772 42.065 1.00 98.31 185 ILE A CA 1
ATOM 1478 C C . ILE A 1 185 ? -32.473 -7.703 42.213 1.00 98.31 185 ILE A C 1
ATOM 1480 O O . ILE A 1 185 ? -33.325 -7.459 43.064 1.00 98.31 185 ILE A O 1
ATOM 1484 N N . GLU A 1 186 ? -32.547 -8.764 41.412 1.00 98.31 186 GLU A N 1
ATOM 1485 C CA . GLU A 1 186 ? -33.676 -9.688 41.451 1.00 98.31 186 GLU A CA 1
ATOM 1486 C C . GLU A 1 186 ? -33.712 -10.498 42.752 1.00 98.31 186 GLU A C 1
ATOM 1488 O O . GLU A 1 186 ? -34.784 -10.665 43.333 1.00 98.31 186 GLU A O 1
ATOM 1493 N N . THR A 1 187 ? -32.551 -10.905 43.282 1.00 98.06 187 THR A N 1
ATOM 1494 C CA . THR A 1 187 ? -32.475 -11.526 44.613 1.00 98.06 187 THR A CA 1
ATOM 1495 C C . THR A 1 187 ? -32.929 -10.562 45.705 1.00 98.06 187 THR A C 1
ATOM 1497 O O . THR A 1 187 ? -33.809 -10.905 46.486 1.00 98.06 187 THR A O 1
ATOM 1500 N N . LEU A 1 188 ? -32.426 -9.321 45.707 1.00 97.38 188 LEU A N 1
ATOM 1501 C CA . LEU A 1 188 ? -32.801 -8.320 46.714 1.00 97.38 188 LEU A CA 1
ATOM 1502 C C . LEU A 1 188 ? -34.287 -7.944 46.646 1.00 97.38 188 LEU A C 1
ATOM 1504 O O . LEU A 1 188 ? -34.917 -7.710 47.674 1.00 97.38 188 LEU A O 1
ATOM 1508 N N . ARG A 1 189 ? -34.870 -7.892 45.443 1.00 97.56 189 ARG A N 1
ATOM 1509 C CA . ARG A 1 189 ? -36.318 -7.704 45.264 1.00 97.56 189 ARG A CA 1
ATOM 1510 C C . ARG A 1 189 ? -37.111 -8.866 45.848 1.00 97.56 189 ARG A C 1
ATOM 1512 O O . ARG A 1 189 ? -38.135 -8.620 46.481 1.00 97.56 189 ARG A O 1
ATOM 1519 N N . GLY A 1 190 ? -36.648 -10.099 45.640 1.00 97.50 190 GLY A N 1
ATOM 1520 C CA . GLY A 1 190 ? -37.239 -11.294 46.239 1.00 97.50 190 GLY A CA 1
ATOM 1521 C C . GLY A 1 190 ? -37.210 -11.246 47.766 1.00 97.50 190 GLY A C 1
ATOM 1522 O O . GLY A 1 190 ? -38.247 -11.434 48.401 1.00 97.50 190 GLY A O 1
ATOM 1523 N N . ASP A 1 191 ? -36.057 -10.908 48.344 1.00 95.69 191 ASP A N 1
ATOM 1524 C CA . ASP A 1 191 ? -35.879 -10.781 49.794 1.00 95.69 191 ASP A CA 1
ATOM 1525 C C . ASP A 1 191 ? -36.788 -9.693 50.382 1.00 95.69 191 ASP A C 1
ATOM 1527 O O . ASP A 1 191 ? -37.499 -9.926 51.361 1.00 95.69 191 ASP A O 1
ATOM 1531 N N . LEU A 1 192 ? -36.840 -8.522 49.738 1.00 95.31 192 LEU A N 1
ATOM 1532 C CA . LEU A 1 192 ? -37.708 -7.422 50.155 1.00 95.31 192 LEU A CA 1
ATOM 1533 C C . LEU A 1 192 ? -39.192 -7.807 50.086 1.00 95.31 192 LEU A C 1
ATOM 1535 O O . LEU A 1 192 ? -39.956 -7.472 50.991 1.00 95.31 192 LEU A O 1
ATOM 1539 N N . ALA A 1 193 ? -39.616 -8.509 49.031 1.00 95.19 193 ALA A N 1
ATOM 1540 C CA . ALA A 1 193 ? -40.993 -8.978 48.900 1.00 95.19 193 ALA A CA 1
ATOM 1541 C C . ALA A 1 193 ? -41.355 -9.989 50.002 1.00 95.19 193 ALA A C 1
ATOM 1543 O O . ALA A 1 193 ? -42.437 -9.896 50.583 1.00 95.19 193 ALA A O 1
ATOM 1544 N N . ALA A 1 194 ? -40.442 -10.907 50.334 1.00 92.81 194 ALA A N 1
ATOM 1545 C CA . ALA A 1 194 ? -40.627 -11.858 51.427 1.00 92.81 194 ALA A CA 1
ATOM 1546 C C . ALA A 1 194 ? -40.730 -11.156 52.793 1.00 92.81 194 ALA A C 1
ATOM 1548 O O . ALA A 1 194 ? -41.587 -11.506 53.609 1.00 92.81 194 ALA A O 1
ATOM 1549 N N . GLU A 1 195 ? -39.907 -10.131 53.040 1.00 91.31 195 GLU A N 1
ATOM 1550 C CA . GLU A 1 195 ? -39.989 -9.331 54.265 1.00 91.31 195 GLU A CA 1
ATOM 1551 C C . GLU A 1 195 ? -41.314 -8.558 54.349 1.00 91.31 195 GLU A C 1
ATOM 1553 O O . GLU A 1 195 ? -41.975 -8.563 55.390 1.00 91.31 195 GLU A O 1
ATOM 1558 N N . GLN A 1 196 ? -41.745 -7.927 53.252 1.00 90.12 196 GLN A N 1
ATOM 1559 C CA . GLN A 1 196 ? -43.025 -7.217 53.192 1.00 90.12 196 GLN A CA 1
ATOM 1560 C C . GLN A 1 196 ? -44.211 -8.154 53.435 1.00 90.12 196 GLN A C 1
ATOM 1562 O O . GLN A 1 196 ? -45.134 -7.794 54.167 1.00 90.12 196 GLN A O 1
ATOM 1567 N N . GLU A 1 197 ? -44.185 -9.363 52.871 1.00 90.81 197 GLU A N 1
ATOM 1568 C CA . GLU A 1 197 ? -45.212 -10.373 53.123 1.00 90.81 197 GLU A CA 1
ATOM 1569 C C . GLU A 1 197 ? -45.246 -10.778 54.604 1.00 90.81 197 GLU A C 1
ATOM 1571 O O . GLU A 1 197 ? -46.323 -10.850 55.203 1.00 90.81 197 GLU A O 1
ATOM 1576 N N . LEU A 1 198 ? -44.080 -10.990 55.223 1.00 88.00 198 LEU A N 1
ATOM 1577 C CA . LEU A 1 198 ? -43.982 -11.295 56.649 1.00 88.00 198 LEU A CA 1
ATOM 1578 C C . LEU A 1 198 ? -44.556 -10.162 57.509 1.00 88.00 198 LEU A C 1
ATOM 1580 O O . LEU A 1 198 ? -45.375 -10.425 58.392 1.00 88.00 198 LEU A O 1
ATOM 1584 N N . ARG A 1 199 ? -44.185 -8.906 57.229 1.00 87.62 199 ARG A N 1
ATOM 1585 C CA . ARG A 1 199 ? -44.746 -7.735 57.921 1.00 87.62 199 ARG A CA 1
ATOM 1586 C C . ARG A 1 199 ? -46.258 -7.650 57.742 1.00 87.62 199 ARG A C 1
ATOM 1588 O O . ARG A 1 199 ? -46.966 -7.436 58.718 1.00 87.62 199 ARG A O 1
ATOM 1595 N N . GLY A 1 200 ? -46.767 -7.898 56.535 1.00 87.31 200 GLY A N 1
ATOM 1596 C CA . GLY A 1 200 ? -48.204 -7.949 56.265 1.00 87.31 200 GLY A CA 1
ATOM 1597 C C . GLY A 1 200 ? -48.928 -9.014 57.095 1.00 87.31 200 GLY A C 1
ATOM 1598 O O . GLY A 1 200 ? -49.990 -8.745 57.653 1.00 87.31 200 GLY A O 1
ATOM 1599 N N . ARG A 1 201 ? -48.337 -10.207 57.253 1.00 87.62 201 ARG A N 1
ATOM 1600 C CA . ARG A 1 201 ? -48.888 -11.270 58.115 1.00 87.62 201 ARG A CA 1
ATOM 1601 C C . ARG A 1 201 ? -48.883 -10.882 59.599 1.00 87.62 201 ARG A C 1
ATOM 1603 O O . ARG A 1 201 ? -49.827 -11.233 60.304 1.00 87.62 201 ARG A O 1
ATOM 1610 N N . LEU A 1 202 ? -47.850 -10.169 60.056 1.00 87.44 202 LEU A N 1
ATOM 1611 C CA . LEU A 1 202 ? -47.693 -9.687 61.438 1.00 87.44 202 LEU A CA 1
ATOM 1612 C C . LEU A 1 202 ? -48.438 -8.375 61.736 1.00 87.44 202 LEU A C 1
ATOM 1614 O O . LEU A 1 202 ? -48.514 -7.981 62.898 1.00 87.44 202 LEU A O 1
ATOM 1618 N N . ALA A 1 203 ? -48.988 -7.699 60.726 1.00 86.19 203 ALA A N 1
ATOM 1619 C CA . ALA A 1 203 ? -49.793 -6.494 60.913 1.00 86.19 203 ALA A CA 1
ATOM 1620 C C . ALA A 1 203 ? -51.154 -6.798 61.563 1.00 86.19 203 ALA A C 1
ATOM 1622 O O . ALA A 1 203 ? -51.711 -5.943 62.246 1.00 86.19 203 ALA A O 1
ATOM 1623 N N . ASP A 1 204 ? -51.687 -8.013 61.380 1.00 89.12 204 ASP A N 1
ATOM 1624 C CA . ASP A 1 204 ? -52.881 -8.469 62.098 1.00 89.12 204 ASP A CA 1
ATOM 1625 C C . ASP A 1 204 ? -52.545 -8.692 63.589 1.00 89.12 204 ASP A C 1
ATOM 1627 O O . ASP A 1 204 ? -51.726 -9.573 63.899 1.00 89.12 204 ASP A O 1
ATOM 1631 N N . PRO A 1 205 ? -53.196 -7.965 64.525 1.00 88.00 205 PRO A N 1
ATOM 1632 C CA . PRO A 1 205 ? -52.967 -8.105 65.961 1.00 88.00 205 PRO A CA 1
ATOM 1633 C C . PRO A 1 205 ? -53.036 -9.552 66.462 1.00 88.00 205 PRO A C 1
ATOM 1635 O O . PRO A 1 205 ? -52.254 -9.954 67.325 1.00 88.00 205 PRO A O 1
ATOM 1638 N N . ALA A 1 206 ? -53.937 -10.367 65.903 1.00 88.31 206 ALA A N 1
ATOM 1639 C CA . ALA A 1 206 ? -54.097 -11.757 66.317 1.00 88.31 206 ALA A CA 1
ATOM 1640 C C . ALA A 1 206 ? -52.893 -12.626 65.917 1.00 88.31 206 ALA A C 1
ATOM 1642 O O . ALA A 1 206 ? -52.457 -13.485 66.690 1.00 88.31 206 ALA A O 1
ATOM 1643 N N . ASN A 1 207 ? -52.340 -12.407 64.724 1.00 89.75 207 ASN A N 1
ATOM 1644 C CA . ASN A 1 207 ? -51.158 -13.129 64.254 1.00 89.75 207 ASN A CA 1
ATOM 1645 C C . ASN A 1 207 ? -49.903 -12.677 64.998 1.00 89.75 207 ASN A C 1
ATOM 1647 O O . ASN A 1 207 ? -49.072 -13.516 65.343 1.00 89.75 207 ASN A O 1
ATOM 1651 N N . ARG A 1 208 ? -49.804 -11.382 65.315 1.00 89.69 208 ARG A N 1
ATOM 1652 C CA . ARG A 1 208 ? -48.698 -10.823 66.098 1.00 89.69 208 ARG A CA 1
ATOM 1653 C C . ARG A 1 208 ? -48.642 -11.392 67.513 1.00 89.69 208 ARG A C 1
ATOM 1655 O O . ARG A 1 208 ? -47.584 -11.834 67.950 1.00 89.69 208 ARG A O 1
ATOM 1662 N N . LEU A 1 209 ? -49.789 -11.468 68.191 1.00 89.88 209 LEU A N 1
ATOM 1663 C CA . LEU A 1 209 ? -49.903 -12.096 69.511 1.00 89.88 209 LEU A CA 1
ATOM 1664 C C . LEU A 1 209 ? -49.489 -13.570 69.485 1.00 89.88 209 LEU A C 1
ATOM 1666 O O . LEU A 1 209 ? -48.723 -14.006 70.341 1.00 89.88 209 LEU A O 1
ATOM 1670 N N . 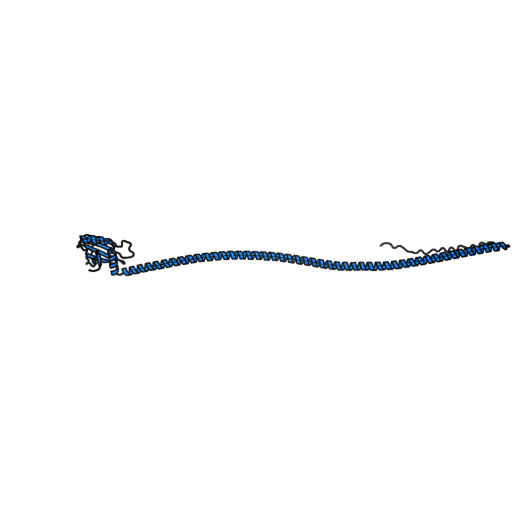ARG A 1 210 ? -49.959 -14.343 68.496 1.00 90.50 210 ARG A N 1
ATOM 1671 C CA . ARG A 1 210 ? -49.560 -15.754 68.344 1.00 90.50 210 ARG A CA 1
ATOM 1672 C C . ARG A 1 210 ? -48.058 -15.895 68.110 1.00 90.50 210 ARG A C 1
ATOM 1674 O O . ARG A 1 210 ? -47.422 -16.671 68.812 1.00 90.50 210 ARG A O 1
ATOM 1681 N N . ALA A 1 211 ? -47.497 -15.108 67.192 1.00 90.19 211 ALA A N 1
ATOM 1682 C CA . ALA A 1 211 ? -46.070 -15.128 66.887 1.00 90.19 211 ALA A CA 1
ATOM 1683 C C . ALA A 1 211 ? -45.210 -14.747 68.104 1.00 90.19 211 ALA A C 1
ATOM 1685 O O . ALA A 1 211 ? -44.211 -15.407 68.369 1.00 90.19 211 ALA A O 1
ATOM 1686 N N . GLY A 1 212 ? -45.619 -13.742 68.886 1.00 91.00 212 GLY A N 1
ATOM 1687 C CA . GLY A 1 212 ? -44.941 -13.377 70.133 1.00 91.00 212 GLY A CA 1
ATOM 1688 C C . GLY A 1 212 ? -45.047 -14.457 71.217 1.00 91.00 212 GLY A C 1
ATOM 1689 O O . GLY A 1 212 ? -44.086 -14.740 71.925 1.00 91.00 212 GLY A O 1
ATOM 1690 N N . ILE A 1 213 ? -46.183 -15.148 71.328 1.00 91.56 213 ILE A N 1
ATOM 1691 C CA . ILE A 1 213 ? -46.316 -16.280 72.257 1.00 91.56 213 ILE A CA 1
ATOM 1692 C C . ILE A 1 213 ? -45.441 -17.460 71.835 1.00 91.56 213 ILE A C 1
ATOM 1694 O O . ILE A 1 213 ? -44.814 -18.088 72.689 1.00 91.56 213 ILE A O 1
ATOM 1698 N N . ASP A 1 214 ? -45.393 -17.780 70.543 1.00 92.25 214 ASP A N 1
ATOM 1699 C CA . ASP A 1 214 ? -44.534 -18.841 70.021 1.00 92.25 214 ASP A CA 1
ATOM 1700 C C . ASP A 1 214 ? -43.055 -18.509 70.239 1.00 92.25 214 ASP A C 1
ATOM 1702 O O . ASP A 1 214 ? -42.316 -19.337 70.776 1.00 92.25 214 ASP A O 1
ATOM 1706 N N . LEU A 1 215 ? -42.658 -17.264 69.974 1.00 91.75 215 LEU A N 1
ATOM 1707 C CA . LEU A 1 215 ? -41.315 -16.760 70.238 1.00 91.75 215 LEU A CA 1
ATOM 1708 C C . LEU A 1 215 ? -40.962 -16.823 71.740 1.00 91.75 215 LEU A C 1
ATOM 1710 O O . LEU A 1 215 ? -39.891 -17.308 72.110 1.00 91.75 215 LEU A O 1
ATOM 1714 N N . PHE A 1 216 ? -41.875 -16.431 72.637 1.00 92.56 216 PHE A N 1
ATOM 1715 C CA . PHE A 1 216 ? -41.702 -16.619 74.083 1.00 92.56 216 PHE A CA 1
ATOM 1716 C C . PHE A 1 216 ? -41.583 -18.101 74.465 1.00 92.56 216 PHE A C 1
ATOM 1718 O O . PHE A 1 216 ? -40.734 -18.469 75.282 1.00 92.56 216 PHE A O 1
ATOM 1725 N N . ASN A 1 217 ? -42.406 -18.967 73.872 1.00 92.56 217 ASN A N 1
ATOM 1726 C CA . ASN A 1 217 ? -42.400 -20.404 74.127 1.00 92.56 217 ASN A CA 1
ATOM 1727 C C . ASN A 1 217 ? -41.100 -21.080 73.682 1.00 92.56 217 ASN A C 1
ATOM 1729 O O . ASN A 1 217 ? -40.721 -22.093 74.273 1.00 92.56 217 ASN A O 1
ATOM 1733 N N . GLU A 1 218 ? -40.442 -20.565 72.652 1.00 90.75 218 GLU A N 1
ATOM 1734 C CA . GLU A 1 218 ? -39.134 -21.030 72.182 1.00 90.75 218 GLU A CA 1
ATOM 1735 C C . GLU A 1 218 ? -37.977 -20.422 72.987 1.00 90.75 218 GLU A C 1
ATOM 1737 O O . GLU A 1 218 ? -36.889 -20.998 73.045 1.00 90.75 218 GLU A O 1
ATOM 1742 N N . SER A 1 219 ? -38.223 -19.310 73.684 1.00 91.19 219 SER A N 1
ATOM 1743 C CA . SER A 1 219 ? -37.215 -18.620 74.485 1.00 91.19 219 SER A CA 1
ATOM 1744 C C . SER A 1 219 ? -36.776 -19.389 75.740 1.00 91.19 219 SER A C 1
ATOM 1746 O O . SER A 1 219 ? -37.504 -20.192 76.341 1.00 91.19 219 SER A O 1
ATOM 1748 N N . GLY A 1 220 ? -35.575 -19.056 76.222 1.00 87.25 220 GLY A N 1
ATOM 1749 C CA . GLY A 1 220 ? -35.059 -19.541 77.503 1.00 87.25 220 GLY A CA 1
ATOM 1750 C C . GLY A 1 220 ? -35.907 -19.112 78.709 1.00 87.25 220 GLY A C 1
ATOM 1751 O O . GLY A 1 220 ? -35.950 -19.837 79.706 1.00 87.25 220 GLY A O 1
ATOM 1752 N N . HIS A 1 221 ? -36.645 -17.998 78.609 1.00 89.00 221 HIS A N 1
ATOM 1753 C CA . HIS A 1 221 ? -37.466 -17.453 79.697 1.00 89.00 221 HIS A CA 1
ATOM 1754 C C . HIS A 1 221 ? -38.623 -18.370 80.105 1.00 89.00 221 HIS A C 1
ATOM 1756 O O . HIS A 1 221 ? -39.007 -18.379 81.277 1.00 89.00 221 HIS A O 1
ATOM 1762 N N . ARG A 1 222 ? -39.085 -19.252 79.208 1.00 89.31 222 ARG A N 1
ATOM 1763 C CA . ARG A 1 222 ? -40.047 -20.314 79.541 1.00 89.31 222 ARG A CA 1
ATOM 1764 C C . ARG A 1 222 ? -39.577 -21.181 80.715 1.00 89.31 222 ARG A C 1
ATOM 1766 O O . ARG A 1 222 ? -40.381 -21.594 81.549 1.00 89.31 222 ARG A O 1
ATOM 1773 N N . HIS A 1 223 ? -38.275 -21.458 80.811 1.00 87.19 223 HIS A N 1
ATOM 1774 C CA . HIS A 1 223 ? -37.718 -22.251 81.911 1.00 87.19 223 HIS A CA 1
ATOM 1775 C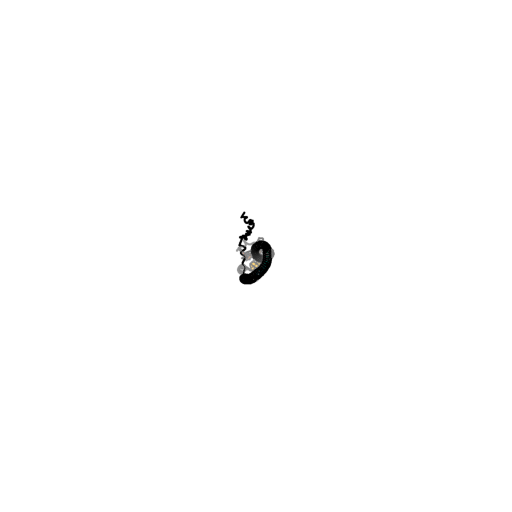 C . HIS A 1 223 ? -37.774 -21.501 83.246 1.00 87.19 223 HIS A C 1
ATOM 1777 O O . HIS A 1 223 ? -38.011 -22.126 84.279 1.00 87.19 223 HIS A O 1
ATOM 1783 N N . SER A 1 224 ? -37.604 -20.176 83.220 1.00 87.25 224 SER A N 1
ATOM 1784 C CA . SER A 1 224 ? -37.706 -19.321 84.406 1.00 87.25 224 SER A CA 1
ATOM 1785 C C . SER A 1 224 ? -39.134 -19.320 84.957 1.00 87.25 224 SER A C 1
ATOM 1787 O O . SER A 1 224 ? -39.339 -19.678 86.118 1.00 87.25 224 SER A O 1
ATOM 1789 N N . VAL A 1 225 ? -40.125 -19.076 84.092 1.00 87.94 225 VAL A N 1
ATOM 1790 C CA . VAL A 1 225 ? -41.552 -19.132 84.453 1.00 87.94 225 VAL A CA 1
ATOM 1791 C C . VAL A 1 225 ? -41.945 -20.515 84.975 1.00 87.94 225 VAL A C 1
ATOM 1793 O O . VAL A 1 225 ? -42.632 -20.625 85.990 1.00 87.94 225 VAL A O 1
ATOM 1796 N N . ASN A 1 226 ? -41.472 -21.591 84.341 1.00 87.19 226 ASN A N 1
ATOM 1797 C CA . ASN A 1 226 ? -41.723 -22.957 84.805 1.00 87.19 226 ASN A CA 1
ATOM 1798 C C . ASN A 1 226 ? -41.118 -23.221 86.197 1.00 87.19 226 ASN A C 1
ATOM 1800 O O . ASN A 1 226 ? -41.765 -23.825 87.048 1.00 87.19 226 ASN A O 1
ATOM 1804 N N . SER A 1 227 ? -39.893 -22.751 86.448 1.00 87.19 227 SER A N 1
ATOM 1805 C CA . SER A 1 227 ? -39.237 -22.896 87.753 1.00 87.19 227 SER A CA 1
ATOM 1806 C C . SER A 1 227 ? -40.045 -22.226 88.867 1.00 87.19 227 SER A C 1
ATOM 1808 O O . SER A 1 227 ? -40.314 -22.851 89.892 1.00 87.19 227 SER A O 1
ATOM 1810 N N . LEU A 1 228 ? -40.511 -20.994 88.637 1.00 84.25 228 LEU A N 1
ATOM 1811 C CA . LEU A 1 228 ? -41.370 -20.268 89.578 1.00 84.25 228 LEU A CA 1
ATOM 1812 C C . LEU A 1 228 ? -42.719 -20.963 89.776 1.00 84.25 228 LEU A C 1
ATOM 1814 O O . LEU A 1 228 ? -43.184 -21.105 90.906 1.00 84.25 228 LEU A O 1
ATOM 1818 N N . SER A 1 229 ? -43.300 -21.488 88.696 1.00 86.00 229 SER A N 1
ATOM 1819 C CA . SER A 1 229 ? -44.594 -22.174 88.738 1.00 86.00 229 SER A CA 1
ATOM 1820 C C . SER A 1 229 ? -44.575 -23.472 89.555 1.00 86.00 229 SER A C 1
ATOM 1822 O O . SER A 1 229 ? -45.594 -23.864 90.118 1.00 86.00 229 SER A O 1
ATOM 1824 N N . ARG A 1 230 ? -43.420 -24.143 89.680 1.00 85.06 230 ARG A N 1
ATOM 1825 C CA . ARG A 1 230 ? -43.282 -25.317 90.568 1.00 85.06 230 ARG A CA 1
ATOM 1826 C C . ARG A 1 230 ? -43.392 -24.953 92.044 1.00 85.06 230 ARG A C 1
ATOM 1828 O O . ARG A 1 230 ? -43.864 -25.769 92.829 1.00 85.06 230 ARG A O 1
ATOM 1835 N N . THR A 1 231 ? -42.940 -23.759 92.409 1.00 84.94 231 THR A N 1
ATOM 1836 C CA . THR A 1 231 ? -42.878 -23.299 93.801 1.00 84.94 231 THR A CA 1
ATOM 1837 C C . THR A 1 231 ? -44.148 -22.553 94.199 1.00 84.94 231 THR A C 1
ATOM 1839 O O . THR A 1 231 ? -44.642 -22.728 95.308 1.00 84.94 231 THR A O 1
ATOM 1842 N N . LEU A 1 232 ? -44.690 -21.739 93.290 1.00 82.88 232 LEU A N 1
ATOM 1843 C CA . LEU A 1 232 ? -45.802 -20.820 93.552 1.00 82.88 232 LEU A CA 1
ATOM 1844 C C . LEU A 1 232 ? -47.136 -21.277 92.935 1.00 82.88 232 LEU A C 1
ATOM 1846 O O . LEU A 1 232 ? -48.157 -20.619 93.117 1.00 82.88 232 LEU A O 1
ATOM 1850 N N . GLY A 1 233 ? -47.167 -22.415 92.243 1.00 84.56 233 GLY A N 1
ATOM 1851 C CA . GLY A 1 233 ? -48.358 -22.899 91.542 1.00 84.56 233 GLY A CA 1
ATOM 1852 C C . GLY A 1 233 ? -48.509 -22.307 90.137 1.00 84.56 233 GLY A C 1
ATOM 1853 O O . GLY A 1 233 ? -47.622 -21.623 89.630 1.00 84.56 233 GLY A O 1
ATOM 1854 N N . GLN A 1 234 ? -49.623 -22.611 89.468 1.00 86.00 234 GLN A N 1
ATOM 1855 C CA . GLN A 1 234 ? -49.854 -22.134 88.101 1.00 86.00 234 GLN A CA 1
ATOM 1856 C C . GLN A 1 234 ? -50.097 -20.616 88.081 1.00 86.00 234 GLN A C 1
ATOM 1858 O O . GLN A 1 234 ? -50.925 -20.145 88.861 1.00 86.00 234 GLN A O 1
ATOM 1863 N N . PRO A 1 235 ? -49.408 -19.859 87.206 1.00 88.75 235 PRO A N 1
ATOM 1864 C CA . PRO A 1 235 ? -49.653 -18.435 87.065 1.00 88.75 235 PRO A CA 1
ATOM 1865 C C . PRO A 1 235 ? -50.939 -18.171 86.288 1.00 88.75 235 PRO A C 1
ATOM 1867 O O . PRO A 1 235 ? -51.271 -18.891 85.341 1.00 88.75 235 PRO A O 1
ATOM 1870 N N . GLU A 1 236 ? -51.599 -17.073 86.627 1.00 88.19 236 GLU A N 1
ATOM 1871 C CA . GLU A 1 236 ? -52.555 -16.430 85.734 1.00 88.19 236 GLU A CA 1
ATOM 1872 C C . GLU A 1 236 ? -51.767 -15.668 84.664 1.00 88.19 236 GLU A C 1
ATOM 1874 O O . GLU A 1 236 ? -50.855 -14.897 84.985 1.00 88.19 236 GLU A O 1
ATOM 1879 N N . VAL A 1 237 ? -52.082 -15.928 83.391 1.00 90.94 237 VAL A N 1
ATOM 1880 C CA . VAL A 1 237 ? -51.363 -15.350 82.252 1.00 90.94 237 VAL A CA 1
ATOM 1881 C C . VAL A 1 237 ? -52.269 -14.377 81.520 1.00 90.94 237 VAL A C 1
ATOM 1883 O O . VAL A 1 237 ? -53.363 -14.727 81.066 1.00 90.94 237 VAL A O 1
ATOM 1886 N N . HIS A 1 238 ? -51.776 -13.157 81.376 1.00 90.38 238 HIS A N 1
ATOM 1887 C CA . HIS A 1 238 ? -52.377 -12.145 80.533 1.00 90.38 238 HIS A CA 1
ATOM 1888 C C . HIS A 1 238 ? -51.430 -11.831 79.380 1.00 90.38 238 HIS A C 1
ATOM 1890 O O . HIS A 1 238 ? -50.244 -11.590 79.601 1.00 90.38 238 HIS A O 1
ATOM 1896 N N . VAL A 1 239 ? -51.943 -11.861 78.153 1.00 91.75 239 VAL A N 1
ATOM 1897 C CA . VAL A 1 239 ? -51.186 -11.507 76.955 1.00 91.75 239 VAL A CA 1
ATOM 1898 C C . VAL A 1 239 ? -51.890 -10.385 76.217 1.00 91.75 239 VAL A C 1
ATOM 1900 O O . VAL A 1 239 ? -53.064 -10.508 75.867 1.00 91.75 239 VAL A O 1
ATOM 1903 N N . GLU A 1 240 ? -51.163 -9.317 75.937 1.00 91.94 240 GLU A N 1
ATOM 1904 C CA . GLU A 1 240 ? -51.645 -8.192 75.143 1.00 91.94 240 GLU A CA 1
ATOM 1905 C C . GLU A 1 240 ? -50.549 -7.650 74.226 1.00 91.94 240 GLU A C 1
ATOM 1907 O O . GLU A 1 240 ? -49.411 -8.111 74.269 1.00 91.94 240 GLU A O 1
ATOM 1912 N N . LEU A 1 241 ? -50.908 -6.727 73.337 1.00 91.00 241 LEU A N 1
ATOM 1913 C CA . LEU A 1 241 ? -49.929 -5.971 72.561 1.00 91.00 241 LEU A CA 1
ATOM 1914 C C . LEU A 1 241 ? -49.609 -4.684 73.317 1.00 91.00 241 LEU A C 1
ATOM 1916 O O . LEU A 1 241 ? -50.508 -4.081 73.899 1.00 91.00 241 LEU A O 1
ATOM 1920 N N . ASP A 1 242 ? -48.338 -4.296 73.311 1.00 89.25 242 ASP A N 1
ATOM 1921 C CA . ASP A 1 242 ? -47.882 -3.004 73.833 1.00 89.25 242 ASP A CA 1
ATOM 1922 C C . ASP A 1 242 ? -48.318 -1.842 72.916 1.00 89.25 242 ASP A C 1
ATOM 1924 O O . ASP A 1 242 ? -48.987 -2.042 71.899 1.00 89.25 242 ASP A O 1
ATOM 1928 N N . ASP A 1 243 ? -47.897 -0.623 73.238 1.00 82.69 243 ASP A N 1
ATOM 1929 C CA . ASP A 1 243 ? -48.131 0.544 72.383 1.00 82.69 243 ASP A CA 1
ATOM 1930 C C . ASP A 1 243 ? -47.109 0.648 71.230 1.00 82.69 243 ASP A C 1
ATOM 1932 O O . ASP A 1 243 ? -45.918 0.379 71.403 1.00 82.69 243 ASP A O 1
ATOM 1936 N N . GLY A 1 244 ? -47.557 1.101 70.052 1.00 80.75 244 GLY A N 1
ATOM 1937 C CA . GLY A 1 244 ? -46.703 1.397 68.891 1.00 80.75 244 GLY A CA 1
ATOM 1938 C C . GLY A 1 244 ? -47.278 0.922 67.550 1.00 80.75 244 GLY A C 1
ATOM 1939 O O . GLY A 1 244 ? -48.300 0.243 67.514 1.00 80.75 244 GLY A O 1
ATOM 1940 N N . ASP A 1 245 ? -46.609 1.272 66.443 1.00 75.62 245 ASP A N 1
ATOM 1941 C CA . ASP A 1 245 ? -46.993 0.838 65.082 1.00 75.62 245 ASP A CA 1
ATOM 1942 C C . ASP A 1 245 ? -46.709 -0.656 64.845 1.00 75.62 245 ASP A C 1
ATOM 1944 O O . ASP A 1 245 ? -47.443 -1.353 64.147 1.00 75.62 245 ASP A O 1
ATOM 1948 N N . GLU A 1 246 ? -45.645 -1.163 65.465 1.00 83.44 246 GLU A N 1
ATOM 1949 C CA . GLU A 1 246 ? -45.235 -2.563 65.429 1.00 83.44 246 GLU A CA 1
ATOM 1950 C C . GLU A 1 246 ? -45.041 -3.074 66.875 1.00 83.44 246 GLU A C 1
ATOM 1952 O O . GLU A 1 246 ? -43.910 -3.289 67.304 1.00 83.44 246 GLU A O 1
ATOM 1957 N N . PRO A 1 247 ? -46.120 -3.246 67.665 1.00 87.38 247 PRO A N 1
ATOM 1958 C CA . PRO A 1 247 ? -45.996 -3.431 69.108 1.00 87.38 247 PRO A CA 1
ATOM 1959 C C . PRO A 1 247 ? -45.574 -4.857 69.509 1.00 87.38 247 PRO A C 1
ATOM 1961 O O . PRO A 1 247 ? -46.089 -5.831 68.947 1.00 87.38 247 PRO A O 1
ATOM 1964 N N . PRO A 1 248 ? -44.691 -5.036 70.507 1.00 91.06 248 PRO A N 1
ATOM 1965 C CA . PRO A 1 248 ? -44.360 -6.359 71.028 1.00 91.06 248 PRO A CA 1
ATOM 1966 C C . PRO A 1 248 ? -45.556 -7.009 71.738 1.00 91.06 248 PRO A C 1
ATOM 1968 O O . PRO A 1 248 ? -46.418 -6.334 72.303 1.00 91.06 248 PRO A O 1
ATOM 1971 N N . ALA A 1 249 ? -45.586 -8.343 71.756 1.00 92.50 249 ALA A N 1
ATOM 1972 C CA . ALA A 1 249 ? -46.503 -9.094 72.604 1.00 92.50 249 ALA A CA 1
ATOM 1973 C C . ALA A 1 249 ? -45.977 -9.092 74.044 1.00 92.50 249 ALA A C 1
ATOM 1975 O O . ALA A 1 249 ? -44.858 -9.532 74.316 1.00 92.50 249 ALA A O 1
ATOM 1976 N N . VAL A 1 250 ? -46.791 -8.608 74.969 1.00 93.38 250 VAL A N 1
ATOM 1977 C CA . VAL A 1 250 ? -46.481 -8.507 76.390 1.00 93.38 250 VAL A CA 1
ATOM 1978 C C . VAL A 1 250 ? -47.173 -9.650 77.117 1.00 93.38 250 VAL A C 1
ATOM 1980 O O . VAL A 1 250 ? -48.397 -9.745 77.109 1.00 93.38 250 VAL A O 1
ATOM 1983 N N . LEU A 1 251 ? -46.386 -10.532 77.733 1.00 93.75 251 LEU A N 1
ATOM 1984 C CA . LEU A 1 251 ? -46.860 -11.658 78.528 1.00 93.75 251 LEU A CA 1
ATOM 1985 C C . LEU A 1 251 ? -46.634 -11.359 80.007 1.00 93.75 251 LEU A C 1
ATOM 1987 O O . LEU A 1 251 ? -45.496 -11.365 80.480 1.00 93.75 251 LEU A O 1
ATOM 1991 N N . THR A 1 252 ? -47.720 -11.143 80.735 1.00 92.62 252 THR A N 1
ATOM 1992 C CA . THR A 1 252 ? -47.711 -10.899 82.174 1.00 92.62 252 THR A CA 1
ATOM 1993 C C . THR A 1 252 ? -48.137 -12.163 82.906 1.00 92.62 252 THR A C 1
ATOM 1995 O O . THR A 1 252 ? -49.239 -12.675 82.710 1.00 92.62 252 THR A O 1
ATOM 1998 N N . PHE A 1 253 ? -47.255 -12.665 83.761 1.00 91.25 253 PHE A N 1
ATOM 1999 C CA . PHE A 1 253 ? -47.485 -13.816 84.625 1.00 91.25 253 PHE A CA 1
ATOM 2000 C C . PHE A 1 253 ? -47.684 -13.322 86.047 1.00 91.25 253 PHE A C 1
ATOM 2002 O O . PHE A 1 253 ? -46.838 -12.591 86.559 1.00 91.25 253 PHE A O 1
ATOM 2009 N N . THR A 1 254 ? -48.767 -13.742 86.695 1.00 88.44 254 THR A N 1
ATOM 2010 C CA . THR A 1 254 ? -49.040 -13.413 88.098 1.00 88.44 254 THR A CA 1
ATOM 2011 C C . THR A 1 254 ? -49.244 -14.691 88.909 1.00 88.44 254 THR A C 1
ATOM 2013 O O . THR A 1 254 ? -49.966 -15.598 88.498 1.00 88.44 254 THR A O 1
ATOM 2016 N N . TRP A 1 255 ? -48.581 -14.790 90.061 1.00 89.56 255 TRP A N 1
ATOM 2017 C CA . TRP A 1 255 ? -48.666 -15.929 90.974 1.00 89.56 255 TRP A CA 1
ATOM 2018 C C . TRP A 1 255 ? -49.302 -15.502 92.291 1.00 89.56 255 TRP A C 1
ATOM 2020 O O . TRP A 1 255 ? -48.824 -14.574 92.947 1.00 89.56 255 TRP A O 1
ATOM 2030 N N . GLN A 1 256 ? -50.364 -16.215 92.681 1.00 79.62 256 GLN A N 1
ATOM 2031 C CA . GLN A 1 256 ? -51.035 -16.109 93.986 1.00 79.62 256 GLN A CA 1
ATOM 2032 C C . GLN A 1 256 ? -51.432 -14.677 94.411 1.00 79.62 256 GLN A C 1
ATOM 2034 O O . GLN A 1 256 ? -51.666 -14.424 95.590 1.00 79.62 256 GLN A O 1
ATOM 2039 N N . GLY A 1 257 ? -51.526 -13.737 93.466 1.00 70.75 257 GLY A N 1
ATOM 2040 C CA . GLY A 1 257 ? -51.875 -12.345 93.743 1.00 70.75 257 GLY A CA 1
ATOM 2041 C C . GLY A 1 257 ? -50.799 -11.543 94.484 1.00 70.75 257 GLY A C 1
ATOM 2042 O O . GLY A 1 257 ? -51.148 -10.584 95.161 1.00 70.75 257 GLY A O 1
ATOM 2043 N N . PHE A 1 258 ? -49.514 -11.905 94.399 1.00 74.94 258 PHE A N 1
ATOM 2044 C CA . PHE A 1 258 ? -48.444 -11.076 94.980 1.00 74.94 258 PHE A CA 1
ATOM 2045 C C . PHE A 1 258 ? -47.155 -11.024 94.153 1.00 74.94 258 PHE A C 1
ATOM 2047 O O . PHE A 1 258 ? -46.542 -9.971 94.108 1.00 74.94 258 PHE A O 1
ATOM 2054 N N . THR A 1 259 ? -46.755 -12.072 93.428 1.00 84.19 259 THR A N 1
ATOM 2055 C CA . THR A 1 259 ? -45.554 -12.010 92.566 1.00 84.19 259 THR A CA 1
ATOM 2056 C C . THR A 1 259 ? -45.940 -11.935 91.099 1.00 84.19 259 THR A C 1
ATOM 2058 O O . THR A 1 259 ? -46.815 -12.681 90.655 1.00 84.19 259 THR A O 1
ATOM 2061 N N . TRP A 1 260 ? -45.262 -11.094 90.321 1.00 88.88 260 TRP A N 1
ATOM 2062 C CA . TRP A 1 260 ? -45.504 -10.987 88.887 1.00 88.88 260 TRP A CA 1
ATOM 2063 C C . TRP A 1 260 ? -44.234 -10.748 88.071 1.00 88.88 260 TRP A C 1
ATOM 2065 O O . TRP A 1 260 ? -43.244 -10.198 88.558 1.00 88.88 260 TRP A O 1
ATOM 2075 N N . GLN A 1 261 ? -44.270 -11.180 86.812 1.00 91.56 261 GLN A N 1
ATOM 2076 C CA . GLN A 1 261 ? -43.222 -10.942 85.820 1.00 91.56 261 GLN A CA 1
ATOM 2077 C C . GLN A 1 261 ? -43.846 -10.663 84.460 1.00 91.56 261 GLN A C 1
ATOM 2079 O O . GLN A 1 261 ? -44.752 -11.376 84.030 1.00 91.56 261 GLN A O 1
ATOM 2084 N N . THR A 1 262 ? -43.316 -9.664 83.769 1.00 91.56 262 THR A N 1
ATOM 2085 C CA . THR A 1 262 ? -43.780 -9.239 82.455 1.00 91.56 262 THR A CA 1
ATOM 2086 C C . THR A 1 262 ? -42.657 -9.387 81.448 1.00 91.56 262 THR A C 1
ATOM 2088 O O . THR A 1 262 ? -41.595 -8.779 81.588 1.00 91.56 262 THR A O 1
ATOM 2091 N N . TYR A 1 263 ? -42.898 -10.174 80.409 1.00 93.31 263 TYR A N 1
ATOM 2092 C CA . TYR A 1 263 ? -41.971 -10.374 79.303 1.00 93.31 263 TYR A CA 1
ATOM 2093 C C . TYR A 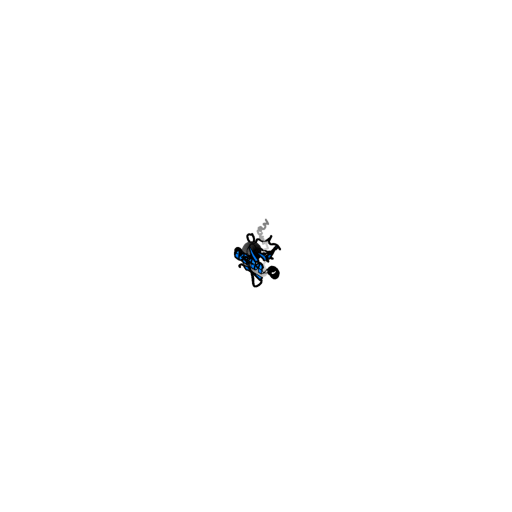1 263 ? -42.488 -9.675 78.057 1.00 93.31 263 TYR A C 1
ATOM 2095 O O . TYR A 1 263 ? -43.669 -9.780 77.740 1.00 93.31 263 TYR A O 1
ATOM 2103 N N . ALA A 1 264 ? -41.602 -8.994 77.341 1.00 93.06 264 ALA A N 1
ATOM 2104 C CA . ALA A 1 264 ? -41.883 -8.503 76.002 1.00 93.06 264 ALA A CA 1
ATOM 2105 C C . ALA A 1 264 ? -41.289 -9.482 74.988 1.00 93.06 264 ALA A C 1
ATOM 2107 O O . ALA A 1 264 ? -40.140 -9.909 75.125 1.00 93.06 264 ALA A O 1
ATOM 2108 N N . SER A 1 265 ? -42.085 -9.851 73.992 1.00 93.56 265 SER A N 1
ATOM 2109 C CA . SER A 1 265 ? -41.684 -10.697 72.879 1.00 93.56 265 SER A CA 1
ATOM 2110 C C . SER A 1 265 ? -42.036 -10.004 71.573 1.00 93.56 265 SER A C 1
ATOM 2112 O O . SER A 1 265 ? -43.214 -9.831 71.260 1.00 93.56 265 SER A O 1
ATOM 2114 N N . ASP A 1 266 ? -41.018 -9.609 70.813 1.00 90.88 266 ASP A N 1
ATOM 2115 C CA . ASP A 1 266 ? -41.214 -8.897 69.555 1.00 90.88 266 ASP A CA 1
ATOM 2116 C C . ASP A 1 266 ? -40.908 -9.798 68.349 1.00 90.88 266 ASP A C 1
ATOM 2118 O O . ASP A 1 266 ? -39.742 -10.098 68.076 1.00 90.88 266 ASP A O 1
ATOM 2122 N N . PRO A 1 267 ? -41.934 -10.265 67.613 1.00 87.50 267 PRO A N 1
ATOM 2123 C CA . PRO A 1 267 ? -41.731 -11.054 66.403 1.00 87.50 267 PRO A CA 1
ATOM 2124 C C . PRO A 1 267 ? -41.306 -10.204 65.191 1.00 87.50 267 PRO A C 1
ATOM 2126 O O . PRO A 1 267 ? -41.144 -10.758 64.102 1.00 87.50 267 PRO A O 1
ATOM 2129 N N . GLY A 1 268 ? -41.156 -8.881 65.341 1.00 85.81 268 GLY A N 1
ATOM 2130 C CA . GLY A 1 268 ? -40.793 -7.962 64.269 1.00 85.81 268 GLY A CA 1
ATOM 2131 C C . GLY A 1 268 ? -39.443 -8.302 63.617 1.00 85.81 268 GLY A C 1
ATOM 2132 O O . GLY A 1 268 ? -38.451 -8.517 64.319 1.00 85.81 268 GLY A O 1
ATOM 2133 N N . PRO A 1 269 ? -39.351 -8.325 62.272 1.00 79.38 269 PRO A N 1
ATOM 2134 C CA . PRO A 1 269 ? -38.104 -8.653 61.579 1.00 79.38 269 PRO A CA 1
ATOM 2135 C C . PRO A 1 269 ? -37.009 -7.595 61.782 1.00 79.38 269 PRO A C 1
ATOM 2137 O O . PRO A 1 269 ? -35.831 -7.922 61.688 1.00 79.38 269 PRO A O 1
ATOM 2140 N N . ALA A 1 270 ? -37.390 -6.352 62.098 1.00 82.38 270 ALA A N 1
ATOM 2141 C CA . ALA A 1 270 ? -36.471 -5.246 62.366 1.00 82.38 270 ALA A CA 1
ATOM 2142 C C . ALA A 1 270 ? -35.808 -5.308 63.758 1.00 82.38 270 ALA A C 1
ATOM 2144 O O . ALA A 1 270 ? -34.943 -4.487 64.056 1.00 82.38 270 ALA A O 1
ATOM 2145 N N . VAL A 1 271 ? -36.215 -6.250 64.615 1.00 84.38 271 VAL A N 1
ATOM 2146 C CA . VAL A 1 271 ? -35.707 -6.372 65.984 1.00 84.38 271 VAL A CA 1
ATOM 2147 C C . VAL A 1 271 ? -34.487 -7.292 66.014 1.00 84.38 271 VAL A C 1
ATOM 2149 O O . VAL A 1 271 ? -34.575 -8.481 65.677 1.00 84.38 271 VAL A O 1
ATOM 2152 N N . GLU A 1 272 ? -33.348 -6.732 66.431 1.00 81.00 272 GLU A N 1
ATOM 2153 C CA . GLU A 1 272 ? -32.115 -7.480 66.700 1.00 81.00 272 GLU A CA 1
ATOM 2154 C C . GLU A 1 272 ? -32.307 -8.471 67.865 1.00 81.00 272 GLU A C 1
ATOM 2156 O O . GLU A 1 272 ? -33.103 -8.249 68.779 1.00 81.00 272 GLU A O 1
ATOM 2161 N N . GLU A 1 273 ? -31.591 -9.597 67.846 1.00 80.69 273 GLU A N 1
ATOM 2162 C CA . GLU A 1 273 ? -31.652 -10.574 68.940 1.00 80.69 273 GLU A CA 1
ATOM 2163 C C . GLU A 1 273 ? -30.989 -10.032 70.230 1.00 80.69 273 GLU A C 1
ATOM 2165 O O . GLU A 1 273 ? -29.940 -9.391 70.143 1.00 80.69 273 GLU A O 1
ATOM 2170 N N . PRO A 1 274 ? -31.521 -10.324 71.441 1.00 82.25 274 PRO A N 1
ATOM 2171 C CA . PRO A 1 274 ? -32.629 -11.234 71.741 1.00 82.25 274 PRO A CA 1
ATOM 2172 C C . PRO A 1 274 ? -34.018 -10.588 71.611 1.00 82.25 274 PRO A C 1
ATOM 2174 O O . PRO A 1 274 ? -34.307 -9.548 72.195 1.00 82.25 274 PRO A O 1
ATOM 2177 N N . ARG A 1 275 ? -34.931 -11.293 70.935 1.00 87.50 275 ARG A N 1
ATOM 2178 C CA . ARG A 1 275 ? -36.308 -10.834 70.668 1.00 87.50 275 ARG A CA 1
ATOM 2179 C C . ARG A 1 275 ? -37.302 -11.064 71.814 1.00 87.50 275 ARG A C 1
ATOM 2181 O O . ARG A 1 275 ? -38.481 -10.739 71.694 1.00 87.50 275 ARG A O 1
ATOM 2188 N N . VAL A 1 276 ? -36.844 -11.660 72.915 1.00 92.69 276 VAL A N 1
ATOM 2189 C CA . VAL A 1 276 ? -37.625 -11.851 74.143 1.00 92.69 276 VAL A CA 1
ATOM 2190 C C . VAL A 1 276 ? -36.796 -11.371 75.314 1.00 92.69 276 VAL A C 1
ATOM 2192 O O . VAL A 1 276 ? -35.662 -11.816 75.484 1.00 92.69 276 VAL A O 1
ATOM 2195 N N . TYR A 1 277 ? -37.369 -10.497 76.132 1.00 91.38 277 TYR A N 1
ATOM 2196 C CA . TYR A 1 277 ? -36.703 -9.963 77.312 1.00 91.38 277 TYR A CA 1
ATOM 2197 C C . TYR A 1 277 ? -37.689 -9.737 78.459 1.00 91.38 277 TYR A C 1
ATOM 2199 O O . TYR A 1 277 ? -38.892 -9.553 78.264 1.00 91.38 277 TYR A O 1
ATOM 2207 N N . LEU A 1 278 ? -37.170 -9.772 79.686 1.00 92.12 278 LEU A N 1
ATOM 2208 C CA . LEU A 1 278 ? -37.925 -9.412 80.884 1.00 92.12 278 LEU A CA 1
ATOM 2209 C C . LEU A 1 278 ? -38.096 -7.886 80.910 1.00 92.12 278 LEU A C 1
ATOM 2211 O O . LEU A 1 278 ? -37.114 -7.163 81.057 1.00 92.12 278 LEU A O 1
ATOM 2215 N N . LYS A 1 279 ? -39.331 -7.406 80.748 1.00 90.06 279 LYS A N 1
ATOM 2216 C CA . LYS A 1 279 ? -39.683 -5.978 80.752 1.00 90.06 279 LYS A CA 1
ATOM 2217 C C . LYS A 1 279 ? -39.762 -5.440 82.180 1.00 90.06 279 LYS A C 1
ATOM 2219 O O . LYS A 1 279 ? -39.246 -4.362 82.460 1.00 90.06 279 LYS A O 1
ATOM 2224 N N . SER A 1 280 ? -40.384 -6.191 83.086 1.00 89.12 280 SER A N 1
ATOM 2225 C CA . SER A 1 280 ? -40.565 -5.788 84.484 1.00 89.12 280 SER A CA 1
ATOM 2226 C C . SER A 1 280 ? -40.934 -6.977 85.380 1.00 89.12 280 SER A C 1
ATOM 2228 O O . SER A 1 280 ? -41.324 -8.039 84.894 1.00 89.12 280 SER A O 1
ATOM 2230 N N . ALA A 1 281 ? -40.760 -6.824 86.693 1.00 89.94 281 ALA A N 1
ATOM 2231 C CA . ALA A 1 281 ? -41.119 -7.819 87.703 1.00 89.94 281 ALA A CA 1
ATOM 2232 C C . ALA A 1 281 ? -41.395 -7.136 89.051 1.00 89.94 281 ALA A C 1
ATOM 2234 O O . ALA A 1 281 ? -40.842 -6.066 89.313 1.00 89.94 281 ALA A O 1
ATOM 2235 N N . GLY A 1 282 ? -42.186 -7.772 89.918 1.00 86.00 282 GLY A N 1
ATOM 2236 C CA . GLY A 1 282 ? -42.485 -7.260 91.256 1.00 86.00 282 GLY A CA 1
ATOM 2237 C C . GLY A 1 282 ? -42.997 -8.325 92.228 1.00 86.00 282 GLY A C 1
ATOM 2238 O O . GLY A 1 282 ? -43.416 -9.414 91.828 1.00 86.00 282 GLY A O 1
ATOM 2239 N N . GLU A 1 283 ? -42.929 -7.999 93.520 1.00 82.19 283 GLU A N 1
ATOM 2240 C CA . GLU A 1 283 ? -43.389 -8.830 94.650 1.00 82.19 283 GLU A CA 1
ATOM 2241 C C . GLU A 1 283 ? -44.652 -8.259 95.326 1.00 82.19 283 GLU A C 1
ATOM 2243 O O . GLU A 1 283 ? -45.091 -8.746 96.369 1.00 82.19 283 GLU A O 1
ATOM 2248 N N . ASP A 1 284 ? -45.252 -7.242 94.707 1.00 76.81 284 ASP A N 1
ATOM 2249 C CA . ASP A 1 284 ? -46.558 -6.680 95.017 1.00 76.81 284 ASP A CA 1
ATOM 2250 C C . ASP A 1 284 ? -47.331 -6.357 93.723 1.00 76.81 284 ASP A C 1
ATOM 2252 O O . ASP A 1 284 ? -46.755 -6.174 92.654 1.00 76.81 284 ASP A O 1
ATOM 2256 N N . LEU A 1 285 ? -48.661 -6.268 93.790 1.00 69.12 285 LEU A N 1
ATOM 2257 C CA . LEU A 1 285 ? -49.507 -6.008 92.612 1.00 69.12 285 LEU A CA 1
ATOM 2258 C C . LEU A 1 285 ? -49.533 -4.530 92.179 1.00 69.12 285 LEU A C 1
ATOM 2260 O O . LEU A 1 285 ? -50.306 -4.157 91.303 1.00 69.12 285 LEU A O 1
ATOM 2264 N N . SER A 1 286 ? -48.706 -3.672 92.779 1.00 72.00 286 SER A N 1
ATOM 2265 C CA . SER A 1 286 ? -48.725 -2.225 92.528 1.00 72.00 286 SER A CA 1
ATOM 2266 C C . SER A 1 286 ? -48.258 -1.837 91.118 1.00 72.00 286 SER A C 1
ATOM 2268 O O . SER A 1 286 ? -48.553 -0.733 90.662 1.00 72.00 286 SER A O 1
ATOM 2270 N N . GLY A 1 287 ? -47.554 -2.739 90.423 1.00 67.75 287 GLY A N 1
ATOM 2271 C CA . GLY A 1 287 ? -46.993 -2.514 89.088 1.00 67.75 287 GLY A CA 1
ATOM 2272 C C . GLY A 1 287 ? -47.701 -3.226 87.930 1.00 67.75 287 GLY A C 1
ATOM 2273 O O . GLY A 1 287 ? -47.170 -3.197 86.822 1.00 67.75 287 GLY A O 1
ATOM 2274 N N . VAL A 1 288 ? -48.857 -3.869 88.156 1.00 73.38 288 VAL A N 1
ATOM 2275 C CA . VAL A 1 288 ? -49.616 -4.586 87.111 1.00 73.38 288 VAL A CA 1
ATOM 2276 C C . VAL A 1 288 ? -51.093 -4.223 87.165 1.00 73.38 288 VAL A C 1
ATOM 2278 O O . VAL A 1 288 ? -51.718 -4.290 88.220 1.00 73.38 288 VAL A O 1
ATOM 2281 N N . ASP A 1 289 ? -51.678 -3.921 86.007 1.00 70.88 289 ASP A N 1
ATOM 2282 C CA . ASP A 1 289 ? -53.123 -3.749 85.886 1.00 70.88 289 ASP A CA 1
ATOM 2283 C C . ASP A 1 289 ? -53.854 -5.086 86.069 1.00 70.88 289 ASP A C 1
ATOM 2285 O O . ASP A 1 289 ? -53.598 -6.066 85.366 1.00 70.88 289 ASP A O 1
ATOM 2289 N N . HIS A 1 290 ? -54.824 -5.119 86.985 1.00 67.00 290 HIS A N 1
ATOM 2290 C CA . HIS A 1 290 ? -55.673 -6.287 87.220 1.00 67.00 290 HIS A CA 1
ATOM 2291 C C . HIS A 1 290 ? -56.650 -6.529 86.065 1.00 67.00 290 HIS A C 1
ATOM 2293 O O . HIS A 1 290 ? -57.811 -6.117 86.104 1.00 67.00 290 HIS A O 1
ATOM 2299 N N . LYS A 1 291 ? -56.176 -7.230 85.035 1.00 74.69 291 LYS A N 1
ATOM 2300 C CA . LYS A 1 291 ? -56.978 -7.729 83.914 1.00 74.69 291 LYS A CA 1
ATOM 2301 C C . LYS A 1 291 ? -57.252 -9.229 84.093 1.00 74.69 291 LYS A C 1
ATOM 2303 O O . LYS A 1 291 ? -56.397 -9.941 84.618 1.00 74.69 291 LYS A O 1
ATOM 2308 N N . PRO A 1 292 ? -58.421 -9.741 83.664 1.00 79.56 292 PRO A N 1
ATOM 2309 C CA . PRO A 1 292 ? -58.690 -11.174 83.716 1.00 79.56 292 PRO A CA 1
ATOM 2310 C C . PRO A 1 292 ? -57.698 -11.952 82.828 1.00 79.56 292 PRO A C 1
ATOM 2312 O O . PRO A 1 292 ? -57.289 -11.444 81.772 1.00 79.56 292 PRO A O 1
ATOM 2315 N N . PRO A 1 293 ? -57.323 -13.188 83.211 1.00 84.69 293 PRO A N 1
ATOM 2316 C CA . PRO A 1 293 ? -56.439 -14.013 82.400 1.00 84.69 293 PRO A CA 1
ATOM 2317 C C . PRO A 1 293 ? -57.107 -14.353 81.065 1.00 84.69 293 PRO A C 1
ATOM 2319 O O . PRO A 1 293 ? -58.264 -14.772 81.019 1.00 84.69 293 PRO A O 1
ATOM 2322 N N . ASN A 1 294 ? -56.373 -14.171 79.970 1.00 88.44 294 ASN A N 1
ATOM 2323 C CA . ASN A 1 294 ? -56.815 -14.487 78.605 1.00 88.44 294 ASN A CA 1
ATOM 2324 C C . ASN A 1 294 ? -55.940 -15.566 77.939 1.00 88.44 294 ASN A C 1
ATOM 2326 O O . ASN A 1 294 ? -56.162 -15.932 76.781 1.00 88.44 294 ASN A O 1
ATOM 2330 N N . ALA A 1 295 ? -54.961 -16.088 78.676 1.00 89.56 295 ALA A N 1
ATOM 2331 C CA . ALA A 1 295 ? -54.085 -17.175 78.283 1.00 89.56 295 ALA A CA 1
ATOM 2332 C C . ALA A 1 295 ? -53.806 -18.083 79.488 1.00 89.56 295 ALA A C 1
ATOM 2334 O O . ALA A 1 295 ? -54.063 -17.733 80.643 1.00 89.56 295 ALA A O 1
ATOM 2335 N N . ARG A 1 296 ? -53.246 -19.263 79.225 1.00 88.44 296 ARG A N 1
ATOM 2336 C CA . ARG A 1 296 ? -52.831 -20.206 80.271 1.00 88.44 296 ARG A CA 1
ATOM 2337 C C . ARG A 1 296 ? -51.547 -20.932 79.913 1.00 88.44 296 ARG A C 1
ATOM 2339 O O . ARG A 1 296 ? -51.189 -21.058 78.741 1.00 88.44 296 ARG A O 1
ATOM 2346 N N . VAL A 1 297 ? -50.897 -21.487 80.931 1.00 87.62 297 VAL A N 1
ATOM 2347 C CA . VAL A 1 297 ? -49.791 -22.431 80.749 1.00 87.62 297 VAL A CA 1
ATOM 2348 C C . VAL A 1 297 ? -50.371 -23.826 80.492 1.00 87.62 297 VAL A C 1
ATOM 2350 O O . VAL A 1 297 ? -50.915 -24.469 81.386 1.00 87.62 297 VAL A O 1
ATOM 2353 N N . GLY A 1 298 ? -50.298 -24.275 79.242 1.00 84.06 298 GLY A N 1
ATOM 2354 C CA . GLY A 1 298 ? -50.764 -25.578 78.779 1.00 84.06 298 GLY A CA 1
ATOM 2355 C C . GLY A 1 298 ? -49.726 -26.706 78.915 1.00 84.06 298 GLY A C 1
ATOM 2356 O O . GLY A 1 298 ? -48.672 -26.543 79.543 1.00 84.06 298 GLY A O 1
ATOM 2357 N N . PRO A 1 299 ? -50.002 -27.877 78.308 1.00 77.62 299 PRO A N 1
ATOM 2358 C CA . PRO A 1 299 ? -49.111 -29.035 78.337 1.00 77.62 299 PRO A CA 1
ATOM 2359 C C . PRO A 1 299 ? -47.696 -28.698 77.851 1.00 77.62 299 PRO A C 1
ATOM 2361 O O . PRO A 1 299 ? -47.511 -27.976 76.872 1.00 77.62 299 PRO A O 1
ATOM 2364 N N . GLY A 1 300 ? -46.680 -29.226 78.539 1.00 80.00 300 GLY A N 1
ATOM 2365 C CA . GLY A 1 300 ? -45.278 -28.932 78.222 1.00 80.00 300 GLY A CA 1
ATOM 2366 C C . GLY A 1 300 ? -44.800 -27.544 78.668 1.00 80.00 300 GLY A C 1
ATOM 2367 O O . GLY A 1 300 ? -43.740 -27.108 78.225 1.00 80.00 300 GLY A O 1
ATOM 2368 N N . ASN A 1 301 ? -45.542 -26.866 79.554 1.00 82.88 301 ASN A N 1
ATOM 2369 C CA . ASN A 1 301 ? -45.254 -25.514 80.053 1.00 82.88 301 ASN A CA 1
ATOM 2370 C C . ASN A 1 301 ? -45.220 -24.444 78.950 1.00 82.88 301 ASN A C 1
ATOM 2372 O O . ASN A 1 301 ? -44.441 -23.495 79.028 1.00 82.88 301 ASN A O 1
ATOM 2376 N N . ARG A 1 302 ? -46.039 -24.617 77.907 1.00 89.19 302 ARG A N 1
ATOM 2377 C CA . ARG A 1 302 ? -46.198 -23.644 76.819 1.00 89.19 302 ARG A CA 1
ATOM 2378 C C . ARG A 1 302 ? -47.378 -22.728 77.109 1.00 89.19 302 ARG A C 1
ATOM 2380 O O . ARG A 1 302 ? -48.425 -23.200 77.538 1.00 89.19 302 ARG A O 1
ATOM 2387 N N . VAL A 1 303 ? -47.227 -21.440 76.846 1.00 89.00 303 VAL A N 1
ATOM 2388 C CA . VAL A 1 303 ? -48.325 -20.473 76.890 1.00 89.00 303 VAL A CA 1
ATOM 2389 C C . VAL A 1 303 ? -49.227 -20.688 75.678 1.00 89.00 303 VAL A C 1
ATOM 2391 O O . VAL A 1 303 ? -48.734 -20.838 74.560 1.00 89.00 303 VAL A O 1
ATOM 2394 N N . VAL A 1 304 ? -50.540 -20.717 75.906 1.00 88.94 304 VAL A N 1
ATOM 2395 C CA . VAL A 1 304 ? -51.571 -20.856 74.869 1.00 88.94 304 VAL A CA 1
ATOM 2396 C C . VAL A 1 304 ? -52.648 -19.791 75.098 1.00 88.94 304 VAL A C 1
ATOM 2398 O O . VAL A 1 304 ? -53.084 -19.603 76.234 1.00 88.94 304 VAL A O 1
ATOM 2401 N N . LEU A 1 305 ? -53.068 -19.101 74.030 1.00 85.25 305 LEU A N 1
ATOM 2402 C CA . LEU A 1 305 ? -54.187 -18.145 74.050 1.00 85.25 305 LEU A CA 1
ATOM 2403 C C . LEU A 1 305 ? -55.527 -18.861 74.250 1.00 85.25 305 LEU A C 1
ATOM 2405 O O . LEU A 1 305 ? -55.775 -19.896 73.630 1.00 85.25 305 LEU A O 1
ATOM 2409 N N . GLY A 1 306 ? -56.409 -18.254 75.043 1.00 76.25 306 GLY A N 1
ATOM 2410 C CA . GLY A 1 306 ? -57.732 -18.783 75.371 1.00 76.25 306 GLY A CA 1
ATOM 2411 C C . GLY A 1 306 ? -57.792 -19.458 76.745 1.00 76.25 306 GLY A C 1
ATOM 2412 O O . GLY A 1 306 ? -56.791 -19.961 77.262 1.00 76.25 306 GLY A O 1
ATOM 2413 N N . LEU A 1 307 ? -58.996 -19.454 77.325 1.00 52.69 307 LEU A N 1
ATOM 2414 C CA . LEU A 1 307 ? -59.350 -20.147 78.569 1.00 52.69 307 LEU A CA 1
ATOM 2415 C C . LEU A 1 307 ? -59.877 -21.557 78.279 1.00 52.69 307 LEU A C 1
ATOM 2417 O O . LEU A 1 307 ? -60.626 -21.728 77.295 1.00 52.69 307 LEU A O 1
#

pLDDT: mean 85.22, std 17.86, range [32.69, 98.69]

Radius of gyration: 94.43 Å; chains: 1; bounding box: 161×67×232 Å